Protein AF-A0A2D6Q0S8-F1 (afdb_monomer_lite)

Sequence (192 aa):
MSTGPTRCMLDDGGADSMKGMSLPLIDQNARQFEEAVTRAYFYAHRLIGFSARGELAIDGLSAEDFVHTAVCKWFVGERKGMEMVATLISTIRSDIYHARQRQRFAHLDDAEAVVAVFARDPDHDLQNEDVRKQILELVQDDPEAASVVRCWMSGTFKAREVADELGLPVGEVYAIYRRLRRRARRALEAGS

Structure (mmCIF, N/CA/C/O backbone):
data_AF-A0A2D6Q0S8-F1
#
_entry.id   AF-A0A2D6Q0S8-F1
#
loop_
_atom_site.group_PDB
_atom_site.id
_atom_site.type_symbol
_atom_site.label_atom_id
_atom_site.label_alt_id
_atom_site.label_comp_id
_atom_site.label_asym_id
_atom_site.label_entity_id
_atom_site.label_seq_id
_atom_site.pdbx_PDB_ins_code
_atom_site.Cartn_x
_atom_site.Cartn_y
_atom_site.Cartn_z
_atom_site.occupancy
_atom_site.B_iso_or_equiv
_atom_site.auth_seq_id
_atom_site.auth_comp_id
_atom_site.auth_asym_id
_atom_site.auth_atom_id
_atom_site.pdbx_PDB_model_num
ATOM 1 N N . MET A 1 1 ? 59.806 -47.539 -5.008 1.00 50.62 1 MET A N 1
ATOM 2 C CA . MET A 1 1 ? 58.563 -47.510 -5.808 1.00 50.62 1 MET A CA 1
ATOM 3 C C . MET A 1 1 ? 58.201 -46.049 -6.006 1.00 50.62 1 MET A C 1
ATOM 5 O O . MET A 1 1 ? 57.969 -45.364 -5.023 1.00 50.62 1 MET A O 1
ATOM 9 N N . SER A 1 2 ? 58.331 -45.558 -7.239 1.00 46.19 2 SER A N 1
ATOM 10 C CA . SER A 1 2 ? 58.225 -44.141 -7.607 1.00 46.19 2 SER A CA 1
ATOM 11 C C . SER A 1 2 ? 56.809 -43.856 -8.104 1.00 46.19 2 SER A C 1
ATOM 13 O O . SER A 1 2 ? 56.382 -44.448 -9.093 1.00 46.19 2 SER A O 1
ATOM 15 N N . THR A 1 3 ? 56.070 -42.999 -7.405 1.00 55.44 3 THR A N 1
ATOM 16 C CA . THR A 1 3 ? 54.765 -42.490 -7.841 1.00 55.44 3 THR A CA 1
ATOM 17 C C . THR A 1 3 ? 54.993 -41.215 -8.645 1.00 55.44 3 THR A C 1
ATOM 19 O O . THR A 1 3 ? 55.343 -40.178 -8.084 1.00 55.44 3 THR A O 1
ATOM 22 N N . GLY A 1 4 ? 54.858 -41.316 -9.969 1.00 53.50 4 GLY A N 1
ATOM 23 C CA . GLY A 1 4 ? 54.945 -40.177 -10.884 1.00 53.50 4 GLY A CA 1
ATOM 24 C C . GLY A 1 4 ? 53.761 -39.207 -10.736 1.00 53.50 4 GLY A C 1
ATOM 25 O O . GLY A 1 4 ? 52.723 -39.586 -10.192 1.00 53.50 4 GLY A O 1
ATOM 26 N N . PRO A 1 5 ? 53.899 -37.956 -11.206 1.00 56.66 5 PRO A N 1
ATOM 27 C CA . PRO A 1 5 ? 52.885 -36.930 -11.011 1.00 56.66 5 PRO A CA 1
ATOM 28 C C . PRO A 1 5 ? 51.708 -37.096 -11.981 1.00 56.66 5 PRO A C 1
ATOM 30 O O . PRO A 1 5 ? 51.877 -37.191 -13.198 1.00 56.66 5 PRO A O 1
ATOM 33 N N . THR A 1 6 ? 50.502 -37.080 -11.416 1.00 59.50 6 THR A N 1
ATOM 34 C CA . THR A 1 6 ? 49.220 -37.028 -12.122 1.00 59.50 6 THR A CA 1
ATOM 35 C C . THR A 1 6 ? 49.088 -35.689 -12.843 1.00 59.50 6 THR A C 1
ATOM 37 O O . THR A 1 6 ? 49.002 -34.631 -12.223 1.00 59.50 6 THR A O 1
ATOM 40 N N . ARG A 1 7 ? 49.099 -35.730 -14.175 1.00 51.38 7 ARG A N 1
ATOM 41 C CA . ARG A 1 7 ? 48.902 -34.572 -15.048 1.00 51.38 7 ARG A CA 1
ATOM 42 C C . ARG A 1 7 ? 47.400 -34.274 -15.118 1.00 51.38 7 ARG A C 1
ATOM 44 O O . ARG A 1 7 ? 46.665 -35.036 -15.737 1.00 51.38 7 ARG A O 1
ATOM 51 N N . CYS A 1 8 ? 46.944 -33.199 -14.475 1.00 48.88 8 CYS A N 1
ATOM 52 C CA . CYS A 1 8 ? 45.600 -32.661 -14.699 1.00 48.88 8 CYS A CA 1
ATOM 53 C C . CYS A 1 8 ? 45.500 -32.171 -16.148 1.00 48.88 8 CYS A C 1
ATOM 55 O O . CYS A 1 8 ? 46.168 -31.206 -16.521 1.00 48.88 8 CYS A O 1
ATOM 57 N N . MET A 1 9 ? 44.690 -32.849 -16.961 1.00 54.41 9 MET A N 1
ATOM 58 C CA . MET A 1 9 ? 44.173 -32.283 -18.202 1.00 54.41 9 MET A CA 1
ATOM 59 C C . MET A 1 9 ? 43.045 -31.322 -17.830 1.00 54.41 9 MET A C 1
ATOM 61 O O . MET A 1 9 ? 42.031 -31.744 -17.279 1.00 54.41 9 MET A O 1
ATOM 65 N N . LEU A 1 10 ? 43.253 -30.031 -18.073 1.00 54.59 10 LEU A N 1
ATOM 66 C CA . LEU A 1 10 ? 42.163 -29.070 -18.163 1.00 54.59 10 LEU A CA 1
ATOM 67 C C . LEU A 1 10 ? 41.618 -29.181 -19.589 1.00 54.59 10 LEU A C 1
ATOM 69 O O . LEU A 1 10 ? 42.345 -28.923 -20.546 1.00 54.59 10 LEU A O 1
ATOM 73 N N . ASP A 1 11 ? 40.373 -29.631 -19.713 1.00 52.16 11 ASP A N 1
ATOM 74 C CA . ASP A 1 11 ? 39.617 -29.559 -20.959 1.00 52.16 11 ASP A CA 1
ATOM 75 C C . ASP A 1 11 ? 39.322 -28.082 -21.265 1.00 52.16 11 ASP A C 1
ATOM 77 O O . ASP A 1 11 ? 38.437 -27.471 -20.666 1.00 52.16 11 ASP A O 1
ATOM 81 N N . ASP A 1 12 ? 40.044 -27.512 -22.232 1.00 53.28 12 ASP A N 1
ATOM 82 C CA . ASP A 1 12 ? 39.770 -26.206 -22.854 1.00 53.28 12 ASP A CA 1
ATOM 83 C C . ASP A 1 12 ? 38.548 -26.279 -23.800 1.00 53.28 12 ASP A C 1
ATOM 85 O O . ASP A 1 12 ? 38.573 -25.836 -24.950 1.00 53.28 12 ASP A O 1
ATOM 89 N N . GLY A 1 13 ? 37.453 -26.882 -23.337 1.00 54.19 13 GLY A N 1
ATOM 90 C CA . GLY A 1 13 ? 36.258 -27.154 -24.132 1.00 54.19 13 GLY A CA 1
ATOM 91 C C . GLY A 1 13 ? 35.030 -26.432 -23.594 1.00 54.19 13 GLY A C 1
ATOM 92 O O . GLY A 1 13 ? 34.177 -27.062 -22.978 1.00 54.19 13 GLY A O 1
ATOM 93 N N . GLY A 1 14 ? 34.900 -25.120 -23.823 1.00 49.47 14 GLY A N 1
ATOM 94 C CA . GLY A 1 14 ? 33.665 -24.435 -23.415 1.00 49.47 14 GLY A CA 1
ATOM 95 C C . GLY A 1 14 ? 33.482 -22.951 -23.723 1.00 49.47 14 GLY A C 1
ATOM 96 O O . GLY A 1 14 ? 32.489 -22.388 -23.277 1.00 49.47 14 GLY A O 1
ATOM 97 N N . ALA A 1 15 ? 34.372 -22.292 -24.470 1.00 48.12 15 ALA A N 1
ATOM 98 C CA . ALA A 1 15 ? 34.237 -20.855 -24.755 1.00 48.12 15 ALA A CA 1
ATOM 99 C C . ALA A 1 15 ? 33.487 -20.522 -26.066 1.00 48.12 15 ALA A C 1
ATOM 101 O O . ALA A 1 15 ? 33.398 -19.351 -26.429 1.00 48.12 15 ALA A O 1
ATOM 102 N N . ASP A 1 16 ? 32.940 -21.517 -26.779 1.00 50.47 16 ASP A N 1
ATOM 103 C CA . ASP A 1 16 ? 32.364 -21.314 -28.123 1.00 50.47 16 ASP A CA 1
ATOM 104 C C . ASP A 1 16 ? 30.838 -21.521 -28.227 1.00 50.47 16 ASP A C 1
ATOM 106 O O . ASP A 1 16 ? 30.275 -21.361 -29.307 1.00 50.47 16 ASP A O 1
ATOM 110 N N . SER A 1 17 ? 30.119 -21.797 -27.127 1.00 51.25 17 SER A N 1
ATOM 111 C CA . SER A 1 17 ? 28.657 -22.020 -27.195 1.00 51.25 17 SER A CA 1
ATOM 112 C C . SER A 1 17 ? 27.784 -20.760 -27.059 1.00 51.25 17 SER A C 1
ATOM 114 O O . SER A 1 17 ? 26.565 -20.851 -27.189 1.00 51.25 17 SER A O 1
ATOM 116 N N . MET A 1 18 ? 28.370 -19.568 -26.877 1.00 50.66 18 MET A N 1
ATOM 117 C CA . MET A 1 18 ? 27.613 -18.302 -26.787 1.00 50.66 18 MET A CA 1
ATOM 118 C C . MET A 1 18 ? 27.774 -17.361 -27.994 1.00 50.66 18 MET A C 1
ATOM 120 O O . MET A 1 18 ? 27.342 -16.214 -27.938 1.00 50.66 18 MET A O 1
ATOM 124 N N . LYS A 1 19 ? 28.329 -17.824 -29.123 1.00 49.19 19 LYS A N 1
ATOM 125 C CA . LYS A 1 19 ? 28.437 -17.017 -30.362 1.00 49.19 19 LYS A CA 1
ATOM 126 C C . LYS A 1 19 ? 27.212 -17.083 -31.288 1.00 49.19 19 LYS A C 1
ATOM 128 O O . LYS A 1 19 ? 27.247 -16.535 -32.385 1.00 49.19 19 LYS A O 1
ATOM 133 N N . GLY A 1 20 ? 26.133 -17.747 -30.868 1.00 51.28 20 GLY A N 1
ATOM 134 C CA . GLY A 1 20 ? 24.981 -18.047 -31.728 1.00 51.28 20 GLY A CA 1
ATOM 135 C C . GLY A 1 20 ? 23.669 -17.330 -31.401 1.00 51.28 20 GLY A C 1
ATOM 136 O O . GLY A 1 20 ? 22.714 -17.487 -32.157 1.00 51.28 20 GLY A O 1
ATOM 137 N N . MET A 1 21 ? 23.571 -16.556 -30.313 1.00 50.84 21 MET A N 1
ATOM 138 C CA . MET A 1 21 ? 22.379 -15.725 -30.103 1.00 50.84 21 MET A CA 1
ATOM 139 C C . MET A 1 21 ? 22.499 -14.491 -30.988 1.00 50.84 21 MET A C 1
ATOM 141 O O . MET A 1 21 ? 23.301 -13.597 -30.732 1.00 50.84 21 MET A O 1
ATOM 145 N N . SER A 1 22 ? 21.734 -14.481 -32.076 1.00 51.47 22 SER A N 1
ATOM 146 C CA . SER A 1 22 ? 21.740 -13.411 -33.061 1.00 51.47 22 SER A CA 1
ATOM 147 C C . SER A 1 22 ? 21.537 -12.052 -32.377 1.00 51.47 22 SER A C 1
ATOM 149 O O . SER A 1 22 ? 20.471 -11.797 -31.816 1.00 51.47 22 SER A O 1
ATOM 151 N N . LEU A 1 23 ? 22.537 -11.173 -32.491 1.00 53.72 23 LEU A N 1
ATOM 152 C CA . LEU A 1 23 ? 22.497 -9.739 -32.166 1.00 53.72 23 LEU A CA 1
ATOM 153 C C . LEU A 1 23 ? 21.126 -9.039 -32.380 1.00 53.72 23 LEU A C 1
ATOM 155 O O . LEU A 1 23 ? 20.755 -8.245 -31.517 1.00 53.72 23 LEU A O 1
ATOM 159 N N . PRO A 1 24 ? 20.321 -9.336 -33.427 1.00 60.91 24 PRO A N 1
ATOM 160 C CA . PRO A 1 24 ? 18.977 -8.757 -33.586 1.00 60.91 24 PRO A CA 1
ATOM 161 C C . PRO A 1 24 ? 17.963 -9.051 -32.463 1.00 60.91 24 PRO A C 1
ATOM 163 O O . PRO A 1 24 ? 17.085 -8.226 -32.228 1.00 60.91 24 PRO A O 1
ATOM 166 N N . LEU A 1 25 ? 18.062 -10.177 -31.746 1.00 59.53 25 LEU A N 1
ATOM 167 C CA . LEU A 1 25 ? 17.129 -10.514 -30.652 1.00 59.53 25 LEU A CA 1
ATOM 168 C C . LEU A 1 25 ? 17.384 -9.680 -29.388 1.00 59.53 25 LEU A C 1
ATOM 170 O O . LEU A 1 25 ? 16.447 -9.332 -28.673 1.00 59.53 25 LEU A O 1
ATOM 174 N N . ILE A 1 26 ? 18.649 -9.343 -29.122 1.00 65.75 26 ILE A N 1
ATOM 175 C CA . ILE A 1 26 ? 19.033 -8.488 -27.991 1.00 65.75 26 ILE A CA 1
ATOM 176 C C . ILE A 1 26 ? 18.523 -7.061 -28.229 1.00 65.75 26 ILE A C 1
ATOM 178 O O . ILE A 1 26 ? 17.929 -6.466 -27.333 1.00 65.75 26 ILE A O 1
ATOM 182 N N . ASP A 1 27 ? 18.677 -6.556 -29.455 1.00 74.81 27 ASP A N 1
ATOM 183 C CA . ASP A 1 27 ? 18.192 -5.232 -29.861 1.00 74.81 27 ASP A CA 1
ATOM 184 C C . ASP A 1 27 ? 16.651 -5.155 -29.827 1.00 74.81 27 ASP A C 1
ATOM 186 O O . ASP A 1 27 ? 16.077 -4.200 -29.308 1.00 74.81 27 ASP A O 1
ATOM 190 N N . GLN A 1 28 ? 15.948 -6.204 -30.269 1.00 78.25 28 GLN A N 1
ATOM 191 C CA . GLN A 1 28 ? 14.483 -6.245 -30.206 1.00 78.25 28 GLN A CA 1
ATOM 192 C C . GLN A 1 28 ? 13.946 -6.192 -28.766 1.00 78.25 28 GLN A C 1
ATOM 194 O O . GLN A 1 28 ? 13.006 -5.445 -28.490 1.00 78.25 28 GLN A O 1
ATOM 199 N N . ASN A 1 29 ? 14.540 -6.955 -27.846 1.00 82.12 29 ASN A N 1
ATOM 200 C CA . ASN A 1 29 ? 14.126 -6.955 -26.442 1.00 82.12 29 ASN A CA 1
ATOM 201 C C . ASN A 1 29 ? 14.449 -5.622 -25.752 1.00 82.12 29 ASN A C 1
ATOM 203 O O . ASN A 1 29 ? 13.642 -5.138 -24.959 1.00 82.12 29 ASN A O 1
ATOM 207 N N . ALA A 1 30 ? 15.596 -5.016 -26.076 1.00 84.69 30 ALA A N 1
ATOM 208 C CA . ALA A 1 30 ? 15.968 -3.696 -25.576 1.00 84.69 30 ALA A CA 1
ATOM 209 C C . ALA A 1 30 ? 14.960 -2.626 -26.023 1.00 84.69 30 ALA A C 1
ATOM 211 O O . ALA A 1 30 ? 14.444 -1.891 -25.184 1.00 84.69 30 ALA A O 1
ATOM 212 N N . ARG A 1 31 ? 14.578 -2.609 -27.307 1.00 88.31 31 ARG A N 1
ATOM 213 C CA . ARG A 1 31 ? 13.568 -1.671 -27.826 1.00 88.31 31 ARG A CA 1
ATOM 214 C C . ARG A 1 31 ? 12.201 -1.858 -27.180 1.00 88.31 31 ARG A C 1
ATOM 216 O O . ARG A 1 31 ? 11.577 -0.883 -26.780 1.00 88.31 31 ARG A O 1
ATOM 223 N N . GLN A 1 32 ? 11.739 -3.101 -27.029 1.00 88.38 32 GLN A N 1
ATOM 224 C CA . GLN A 1 32 ? 10.465 -3.380 -26.353 1.00 88.38 32 GLN A CA 1
ATOM 225 C C . GLN A 1 32 ? 10.474 -2.901 -24.898 1.00 88.38 32 GLN A C 1
ATOM 227 O O . GLN A 1 32 ? 9.480 -2.355 -24.416 1.00 88.38 32 GLN A O 1
ATOM 232 N N . PHE A 1 33 ? 11.598 -3.082 -24.203 1.00 91.38 33 PHE A N 1
ATOM 233 C CA . PHE A 1 33 ? 11.778 -2.577 -22.850 1.00 91.38 33 PHE A CA 1
ATOM 234 C C . PHE A 1 33 ? 11.758 -1.040 -22.810 1.00 91.38 33 PHE A C 1
ATOM 236 O O . PHE A 1 33 ? 11.007 -0.462 -22.027 1.00 91.38 33 PHE A O 1
ATOM 243 N N . GLU A 1 34 ? 12.514 -0.368 -23.680 1.00 93.12 34 GLU A N 1
ATOM 244 C CA . GLU A 1 34 ? 12.551 1.100 -23.772 1.00 93.12 34 GLU A CA 1
ATOM 245 C C . GLU A 1 34 ? 11.176 1.705 -24.092 1.00 93.12 34 GLU A C 1
ATOM 247 O O . GLU A 1 34 ? 10.757 2.687 -23.470 1.00 93.12 34 GLU A O 1
ATOM 252 N N . GLU A 1 35 ? 10.432 1.095 -25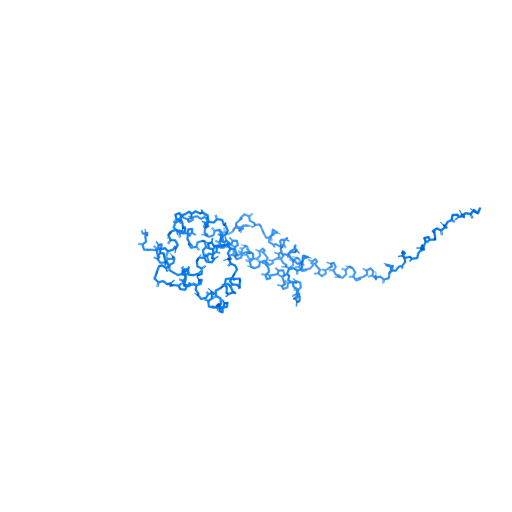.017 1.00 93.25 35 GLU A N 1
ATOM 253 C CA . GLU A 1 35 ? 9.058 1.481 -25.346 1.00 93.25 35 GLU A CA 1
ATOM 254 C C . GLU A 1 35 ? 8.121 1.310 -24.145 1.00 93.25 35 GLU A C 1
ATOM 256 O O . GLU A 1 35 ? 7.297 2.189 -23.859 1.00 93.25 35 GLU A O 1
ATOM 261 N N . ALA A 1 36 ? 8.250 0.199 -23.415 1.00 93.00 36 ALA A N 1
ATOM 262 C CA . ALA A 1 36 ? 7.443 -0.066 -22.233 1.00 93.00 36 ALA A CA 1
ATOM 263 C C . ALA A 1 36 ? 7.713 0.946 -21.116 1.00 93.00 36 ALA A C 1
ATOM 265 O O . ALA A 1 36 ? 6.771 1.486 -20.527 1.00 93.00 36 ALA A O 1
ATOM 266 N N . VAL A 1 37 ? 8.987 1.251 -20.868 1.00 93.62 37 VAL A N 1
ATOM 267 C CA . VAL A 1 37 ? 9.418 2.246 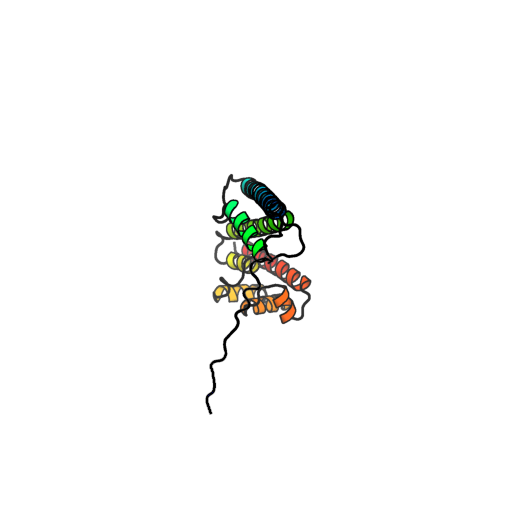-19.882 1.00 93.62 37 VAL A CA 1
ATOM 268 C C . VAL A 1 37 ? 8.936 3.640 -20.2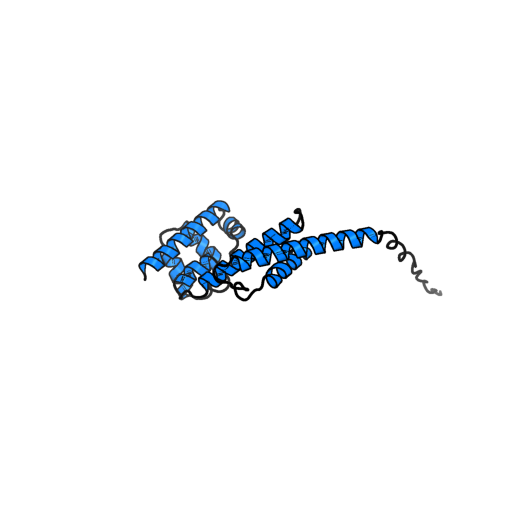80 1.00 93.62 37 VAL A C 1
ATOM 270 O O . VAL A 1 37 ? 8.350 4.344 -19.462 1.00 93.62 37 VAL A O 1
ATOM 273 N N . THR A 1 38 ? 9.069 4.019 -21.551 1.00 93.94 38 THR A N 1
ATOM 274 C CA . THR A 1 38 ? 8.595 5.315 -22.058 1.00 93.94 38 THR A CA 1
ATOM 275 C C . THR A 1 38 ? 7.080 5.470 -21.887 1.00 93.94 38 THR A C 1
ATOM 277 O O . THR A 1 38 ? 6.595 6.501 -21.417 1.00 93.94 38 THR A O 1
ATOM 280 N N . ARG A 1 39 ? 6.297 4.428 -22.194 1.00 93.94 39 ARG A N 1
ATOM 281 C CA . ARG A 1 39 ? 4.846 4.409 -21.935 1.00 93.94 39 ARG A CA 1
ATOM 282 C C . ARG A 1 39 ? 4.522 4.534 -20.448 1.00 93.94 39 ARG A C 1
ATOM 284 O O . ARG A 1 39 ? 3.581 5.244 -20.088 1.00 93.94 39 ARG A O 1
ATOM 291 N N . ALA A 1 40 ? 5.295 3.865 -19.596 1.00 93.62 40 ALA A N 1
ATOM 292 C CA . ALA A 1 40 ? 5.154 3.942 -18.149 1.00 93.62 40 ALA A CA 1
ATOM 293 C C . ALA A 1 40 ? 5.423 5.366 -17.625 1.00 93.62 40 ALA A C 1
ATOM 295 O O . ALA A 1 40 ? 4.628 5.863 -16.827 1.00 93.62 40 ALA A O 1
ATOM 296 N N . TYR A 1 41 ? 6.446 6.056 -18.144 1.00 92.94 41 TYR A N 1
ATOM 297 C CA . TYR A 1 41 ? 6.715 7.473 -17.868 1.00 92.94 41 TYR A CA 1
ATOM 298 C C . TYR A 1 41 ? 5.538 8.370 -18.236 1.00 92.94 41 TYR A C 1
ATOM 300 O O . TYR A 1 41 ? 5.019 9.085 -17.376 1.00 92.94 41 TYR A O 1
ATOM 308 N N . PHE A 1 42 ? 5.049 8.299 -19.479 1.00 91.00 42 PHE A N 1
ATOM 309 C CA . PHE A 1 42 ? 3.892 9.096 -19.901 1.00 91.00 42 PHE A CA 1
ATOM 310 C C . PHE A 1 42 ? 2.666 8.849 -19.018 1.00 91.00 42 PHE A C 1
ATOM 312 O O . PHE A 1 42 ? 1.944 9.783 -18.662 1.00 91.00 42 PHE A O 1
ATOM 319 N N . TYR A 1 43 ? 2.433 7.593 -18.640 1.00 92.19 43 TYR A N 1
ATOM 320 C CA . TYR A 1 43 ? 1.337 7.233 -17.754 1.00 92.19 43 TYR A CA 1
ATOM 321 C C . TYR A 1 43 ? 1.515 7.800 -16.336 1.00 92.19 43 TYR A C 1
ATOM 323 O O . TYR A 1 43 ? 0.568 8.372 -15.790 1.00 92.19 43 TYR A O 1
ATOM 331 N N . ALA A 1 44 ? 2.713 7.696 -15.753 1.00 90.94 44 ALA A N 1
ATOM 332 C CA . ALA A 1 44 ? 3.029 8.240 -14.434 1.00 90.94 44 ALA A CA 1
ATOM 333 C C . ALA A 1 44 ? 2.878 9.769 -14.404 1.00 90.94 44 ALA A C 1
ATOM 335 O O . ALA A 1 44 ? 2.142 10.288 -13.563 1.00 90.94 44 ALA A O 1
ATOM 336 N N . HIS A 1 45 ? 3.461 10.483 -15.375 1.00 89.12 45 HIS A N 1
ATOM 337 C CA . HIS A 1 45 ? 3.292 11.935 -15.503 1.00 89.12 45 HIS A CA 1
ATOM 338 C C . HIS A 1 45 ? 1.829 12.327 -15.670 1.00 89.12 45 HIS A C 1
ATOM 340 O O . HIS A 1 45 ? 1.382 13.285 -15.046 1.00 89.12 45 HIS A O 1
ATOM 346 N N . ARG A 1 46 ? 1.051 11.576 -16.458 1.00 88.81 46 ARG A N 1
ATOM 347 C CA . ARG A 1 46 ? -0.389 11.819 -16.573 1.00 88.81 46 ARG A CA 1
ATOM 348 C C . ARG A 1 46 ? -1.080 11.664 -15.220 1.00 88.81 46 ARG A C 1
ATOM 350 O O . ARG A 1 46 ? -1.883 12.515 -14.862 1.00 88.81 46 ARG A O 1
ATOM 357 N N . LEU A 1 47 ? -0.795 10.609 -14.460 1.00 86.06 47 LEU A N 1
ATOM 358 C CA . LEU A 1 47 ? -1.433 10.392 -13.160 1.00 86.06 47 LEU A CA 1
ATOM 359 C C . LEU A 1 47 ? -1.069 11.463 -12.128 1.00 86.06 47 LEU A C 1
ATOM 361 O O . LEU A 1 47 ? -1.955 11.885 -11.381 1.00 86.06 47 LEU A O 1
ATOM 365 N N . ILE A 1 48 ? 0.192 11.895 -12.086 1.00 84.38 48 ILE A N 1
ATOM 366 C CA . ILE A 1 48 ? 0.677 12.930 -11.161 1.00 84.38 48 ILE A CA 1
ATOM 367 C C . ILE A 1 48 ? 0.185 14.315 -11.590 1.00 84.38 48 ILE A C 1
ATOM 369 O O . ILE A 1 48 ? -0.415 15.020 -10.781 1.00 84.38 48 ILE A O 1
ATOM 373 N N . GLY A 1 49 ? 0.332 14.657 -12.872 1.00 71.12 49 GLY A N 1
ATOM 374 C CA . GLY A 1 49 ? -0.074 15.938 -13.457 1.00 71.12 49 GLY A CA 1
ATOM 375 C C . GLY A 1 49 ? -1.588 16.166 -13.506 1.00 71.12 49 GLY A C 1
ATOM 376 O O . GLY A 1 49 ? -2.027 17.309 -13.507 1.00 71.12 49 GLY A O 1
ATOM 377 N N . PHE A 1 50 ? -2.410 15.109 -13.459 1.00 60.38 50 PHE A N 1
ATOM 378 C CA . PHE A 1 50 ? -3.854 15.235 -13.200 1.00 60.38 50 PHE A CA 1
ATOM 379 C C . PHE A 1 50 ? -4.188 15.575 -11.735 1.00 60.38 50 PHE A C 1
ATOM 381 O O . PHE A 1 50 ? -5.369 15.648 -11.384 1.00 60.38 50 PHE A O 1
ATOM 388 N N . SER A 1 51 ? -3.203 15.774 -10.852 1.00 54.88 51 SER A N 1
ATOM 389 C CA . SER A 1 51 ? -3.487 16.379 -9.553 1.00 54.88 51 SER A CA 1
ATOM 390 C C . SER A 1 51 ? -3.987 17.809 -9.788 1.00 54.88 51 SER A C 1
ATOM 392 O O . SER A 1 51 ? -3.326 18.629 -10.420 1.00 54.88 51 SER A O 1
ATOM 394 N N . ALA A 1 52 ? -5.183 18.127 -9.288 1.00 47.31 52 ALA A N 1
ATOM 395 C CA . ALA A 1 52 ? -5.852 19.420 -9.479 1.00 47.31 52 ALA A CA 1
ATOM 396 C C . ALA A 1 52 ? -5.081 20.637 -8.907 1.00 47.31 52 ALA A C 1
ATOM 398 O O . ALA A 1 52 ? -5.605 21.747 -8.899 1.00 47.31 52 ALA A O 1
ATOM 399 N N . ARG A 1 53 ? -3.863 20.427 -8.396 1.00 54.62 53 ARG A N 1
ATOM 400 C CA . ARG A 1 53 ? -3.019 21.404 -7.703 1.00 54.62 53 ARG A CA 1
ATOM 401 C C . ARG A 1 53 ? -1.719 21.732 -8.445 1.00 54.62 53 ARG A C 1
ATOM 403 O O . ARG A 1 53 ? -0.963 22.562 -7.960 1.00 54.62 53 ARG A O 1
ATOM 410 N N . GLY A 1 54 ? -1.452 21.105 -9.597 1.00 56.06 54 GLY A N 1
ATOM 411 C CA . GLY A 1 54 ? -0.198 21.317 -10.333 1.00 56.06 54 GLY A CA 1
ATOM 412 C C . GLY A 1 54 ? 1.036 20.758 -9.613 1.00 56.06 54 GLY A C 1
ATOM 413 O O . GLY A 1 54 ? 2.152 21.195 -9.877 1.00 56.06 54 GLY A O 1
ATOM 414 N N . GLU A 1 55 ? 0.843 19.809 -8.692 1.00 59.59 55 GLU A N 1
ATOM 415 C CA . GLU A 1 55 ? 1.936 19.169 -7.962 1.00 59.59 55 GLU A CA 1
ATOM 416 C C . GLU A 1 55 ? 2.702 18.227 -8.907 1.00 59.59 55 GLU A C 1
ATOM 418 O O . GLU A 1 55 ? 2.116 17.327 -9.513 1.00 59.59 55 GLU A O 1
ATOM 423 N N . LEU A 1 56 ? 4.019 18.441 -9.029 1.00 71.62 56 LEU A N 1
ATOM 424 C CA . LEU A 1 56 ? 4.942 17.595 -9.805 1.00 71.62 56 LEU A CA 1
ATOM 425 C C . LEU A 1 56 ? 5.438 16.369 -9.017 1.00 71.62 56 LEU A C 1
ATOM 427 O O . LEU A 1 56 ? 6.171 15.547 -9.561 1.00 71.62 56 LEU A O 1
ATOM 431 N N . ALA A 1 57 ? 5.036 16.242 -7.751 1.00 77.75 57 ALA A N 1
ATOM 432 C CA . ALA A 1 57 ? 5.428 15.158 -6.863 1.00 77.75 57 ALA A CA 1
ATOM 433 C C . ALA A 1 57 ? 4.277 14.764 -5.928 1.00 77.75 57 ALA A C 1
ATOM 435 O O . ALA A 1 57 ? 3.444 15.595 -5.572 1.00 77.75 57 ALA A O 1
ATOM 436 N N . ILE A 1 58 ? 4.246 13.498 -5.516 1.00 81.06 58 ILE A N 1
ATOM 437 C CA . ILE A 1 58 ? 3.312 12.957 -4.522 1.00 81.06 58 ILE A CA 1
ATOM 438 C C . ILE A 1 58 ? 4.156 12.374 -3.403 1.00 81.06 58 ILE A C 1
ATOM 440 O O . ILE A 1 58 ? 4.968 11.491 -3.664 1.00 81.06 58 ILE A O 1
ATOM 444 N N . ASP A 1 59 ? 3.957 12.840 -2.168 1.00 80.25 59 ASP A N 1
ATOM 445 C CA . ASP A 1 59 ? 4.742 12.368 -1.014 1.00 80.25 59 ASP A CA 1
ATOM 446 C C . ASP A 1 59 ? 6.264 12.547 -1.226 1.00 80.25 59 ASP A C 1
ATOM 448 O O . ASP A 1 59 ? 7.068 11.687 -0.882 1.00 80.25 59 ASP A O 1
ATOM 452 N N . GLY A 1 60 ? 6.653 13.642 -1.892 1.00 83.56 60 GLY A N 1
ATOM 453 C CA . GLY A 1 60 ? 8.044 13.933 -2.262 1.00 83.56 60 GLY A CA 1
ATOM 454 C C . GLY A 1 60 ? 8.594 13.130 -3.448 1.00 83.56 60 GLY A C 1
ATOM 455 O O . GLY A 1 60 ? 9.721 13.388 -3.857 1.00 83.56 60 GLY A O 1
ATOM 456 N N . LEU A 1 61 ? 7.816 12.205 -4.023 1.00 88.50 61 LEU A N 1
ATOM 457 C CA . LEU A 1 61 ? 8.233 11.345 -5.134 1.00 88.50 61 LEU A CA 1
ATOM 458 C C . LEU A 1 61 ? 7.742 11.874 -6.486 1.00 88.50 61 LEU A C 1
ATOM 460 O O . LEU A 1 61 ? 6.562 12.201 -6.653 1.00 88.50 61 LEU A O 1
ATOM 464 N N . SER A 1 62 ? 8.649 11.913 -7.455 1.00 90.62 62 SER A N 1
ATOM 465 C CA . SER A 1 62 ? 8.408 12.283 -8.852 1.00 90.62 62 SER A CA 1
ATOM 466 C C . SER A 1 62 ? 7.830 11.119 -9.671 1.00 90.62 62 SER A C 1
ATOM 468 O O . SER A 1 62 ? 7.771 9.977 -9.209 1.00 90.62 62 SER A O 1
ATOM 470 N N . ALA A 1 63 ? 7.401 11.382 -10.911 1.00 90.69 63 ALA A N 1
ATOM 471 C CA . ALA A 1 63 ? 6.942 10.327 -11.823 1.00 90.69 63 ALA A CA 1
ATOM 472 C C . ALA A 1 63 ? 8.056 9.309 -12.098 1.00 90.69 63 ALA A C 1
ATOM 474 O O . ALA A 1 63 ? 7.808 8.103 -12.162 1.00 90.69 63 ALA A O 1
ATOM 475 N N . GLU A 1 64 ? 9.277 9.818 -12.216 1.00 92.56 64 GLU A N 1
ATOM 476 C CA . GLU A 1 64 ? 10.509 9.092 -12.438 1.00 92.56 64 GLU A CA 1
ATOM 477 C C . GLU A 1 64 ? 10.761 8.078 -11.324 1.00 92.56 64 GLU A C 1
ATOM 479 O O . GLU A 1 64 ? 11.059 6.919 -11.617 1.00 92.56 64 GLU A O 1
ATOM 484 N N . ASP A 1 65 ? 10.545 8.467 -10.068 1.00 93.44 65 ASP A N 1
ATOM 485 C CA . ASP A 1 65 ? 10.743 7.588 -8.912 1.00 93.44 65 ASP A CA 1
ATOM 486 C C . ASP A 1 65 ? 9.777 6.393 -8.930 1.00 93.44 65 ASP A C 1
ATOM 488 O O . ASP A 1 65 ? 10.172 5.247 -8.678 1.00 93.44 65 ASP A O 1
ATOM 492 N N . PHE A 1 66 ? 8.507 6.630 -9.281 1.00 94.19 66 PHE A N 1
ATOM 493 C CA . PHE A 1 66 ? 7.511 5.559 -9.393 1.00 94.19 66 PHE A CA 1
ATOM 494 C C . PHE A 1 66 ? 7.821 4.602 -10.547 1.00 94.19 66 PHE A C 1
ATOM 496 O O . PHE A 1 66 ? 7.669 3.386 -10.398 1.00 94.19 66 PHE A O 1
ATOM 503 N N . VAL A 1 67 ? 8.263 5.127 -11.693 1.00 95.06 67 VAL A N 1
ATOM 504 C CA . VAL A 1 67 ? 8.642 4.301 -12.849 1.00 95.06 67 VAL A CA 1
ATOM 505 C C . VAL A 1 67 ? 9.881 3.475 -12.530 1.00 95.06 67 VAL A C 1
ATOM 507 O O . VAL A 1 67 ? 9.866 2.264 -12.749 1.00 95.06 67 VAL A O 1
ATOM 510 N N . HIS A 1 68 ? 10.915 4.092 -11.954 1.00 94.88 68 HIS A N 1
ATOM 511 C CA . HIS A 1 68 ? 12.134 3.405 -11.538 1.00 94.88 68 HIS A CA 1
ATOM 512 C C . HIS A 1 68 ? 11.815 2.259 -10.568 1.00 94.88 68 HIS A C 1
ATOM 514 O O . HIS A 1 68 ? 12.227 1.120 -10.785 1.00 94.88 68 HIS A O 1
ATOM 520 N N . THR A 1 69 ? 10.981 2.523 -9.559 1.00 94.50 69 THR A N 1
ATOM 521 C CA . THR A 1 69 ? 10.527 1.502 -8.604 1.00 94.50 69 THR A CA 1
ATOM 522 C C . THR A 1 69 ? 9.807 0.344 -9.298 1.00 94.50 69 THR A C 1
ATOM 524 O O . THR A 1 69 ? 10.083 -0.823 -9.011 1.00 94.50 69 THR A O 1
ATOM 527 N N . ALA A 1 70 ? 8.902 0.634 -10.237 1.00 94.50 70 ALA A N 1
ATOM 528 C CA . ALA A 1 70 ? 8.179 -0.398 -10.975 1.00 94.50 70 ALA A CA 1
ATOM 529 C C . ALA A 1 70 ? 9.105 -1.254 -11.854 1.00 94.50 70 ALA A C 1
ATOM 531 O O . ALA A 1 70 ? 8.934 -2.473 -11.917 1.00 94.50 70 ALA A O 1
ATOM 532 N N . VAL A 1 71 ? 10.103 -0.635 -12.489 1.00 94.62 71 VAL A N 1
ATOM 533 C CA . VAL A 1 71 ? 11.129 -1.327 -13.278 1.00 94.62 71 VAL A CA 1
ATOM 534 C C . VAL A 1 71 ? 11.972 -2.243 -12.390 1.00 94.62 71 VAL A C 1
ATOM 536 O O . VAL A 1 71 ? 12.156 -3.412 -12.731 1.00 94.62 71 VAL A O 1
ATOM 539 N N . CYS A 1 72 ? 12.418 -1.774 -11.221 1.00 93.25 72 CYS A N 1
ATOM 540 C CA . CYS A 1 72 ? 13.141 -2.613 -10.263 1.00 93.25 72 CYS A CA 1
ATOM 541 C C . CYS A 1 72 ? 12.307 -3.830 -9.828 1.00 93.25 72 CYS A C 1
ATOM 543 O O . CYS A 1 72 ? 12.790 -4.959 -9.906 1.00 93.25 72 CYS A O 1
ATOM 545 N N . LYS A 1 73 ? 11.035 -3.628 -9.450 1.00 89.56 73 LYS A N 1
ATOM 546 C CA . LYS A 1 73 ? 10.116 -4.716 -9.055 1.00 89.56 73 LYS A CA 1
ATOM 547 C C . LYS A 1 73 ? 9.894 -5.735 -10.179 1.00 89.56 73 LYS A C 1
ATOM 549 O O . LYS A 1 73 ? 9.771 -6.935 -9.921 1.00 89.56 73 LYS A O 1
ATOM 554 N N . TRP A 1 74 ? 9.864 -5.273 -11.431 1.00 89.88 74 TRP A N 1
ATOM 555 C CA . TRP A 1 74 ? 9.792 -6.146 -12.601 1.00 89.88 74 TRP A CA 1
ATOM 556 C C . TRP A 1 74 ? 11.047 -7.014 -12.745 1.00 89.88 74 TRP A C 1
ATOM 558 O O . TRP A 1 74 ? 10.924 -8.232 -12.870 1.00 89.88 74 TRP A O 1
ATOM 568 N N . PHE A 1 75 ? 12.245 -6.425 -12.661 1.00 89.00 75 PHE A N 1
ATOM 569 C CA . PHE A 1 75 ? 13.507 -7.169 -12.772 1.00 89.00 75 PHE A CA 1
ATOM 570 C C . PHE A 1 75 ? 13.716 -8.192 -11.651 1.00 89.00 75 PHE A C 1
ATOM 572 O O . PHE A 1 75 ? 14.251 -9.269 -11.904 1.00 89.00 75 PHE A O 1
ATOM 579 N N . VAL A 1 76 ? 13.254 -7.898 -10.433 1.00 88.81 76 VAL A N 1
ATOM 580 C CA . VAL A 1 76 ? 13.297 -8.842 -9.299 1.00 88.81 76 VAL A CA 1
ATOM 581 C C . VAL A 1 76 ? 12.288 -9.991 -9.473 1.00 88.81 76 VAL A C 1
ATOM 583 O O . VAL A 1 76 ? 12.383 -11.029 -8.819 1.00 88.81 76 VAL A O 1
ATOM 586 N N . GLY A 1 77 ? 11.340 -9.861 -10.406 1.00 84.38 77 GLY A N 1
ATOM 587 C CA . GLY A 1 77 ? 10.374 -10.907 -10.720 1.00 84.38 77 GLY A CA 1
ATOM 588 C C . GLY A 1 77 ? 9.259 -11.037 -9.684 1.00 84.38 77 GLY A C 1
ATOM 589 O O . GLY A 1 77 ? 8.655 -12.107 -9.579 1.00 84.38 77 GLY A O 1
ATOM 590 N N . GLU A 1 78 ? 8.957 -9.962 -8.946 1.00 75.00 78 GLU A N 1
ATOM 591 C CA . GLU A 1 78 ? 7.861 -9.917 -7.965 1.00 75.00 78 GLU A CA 1
ATOM 592 C C . GLU A 1 78 ? 6.482 -10.123 -8.615 1.00 75.00 78 GLU A C 1
ATOM 594 O O . GLU A 1 78 ? 5.512 -10.492 -7.951 1.00 75.00 78 GLU A O 1
ATOM 599 N N . ARG A 1 79 ? 6.380 -9.905 -9.932 1.00 67.75 79 ARG A N 1
ATOM 600 C CA . ARG A 1 79 ? 5.166 -10.122 -10.723 1.00 67.75 79 ARG A CA 1
ATOM 601 C C . ARG A 1 79 ? 5.503 -10.898 -11.991 1.00 67.75 79 ARG A C 1
ATOM 603 O O . ARG A 1 79 ? 6.175 -10.385 -12.877 1.00 67.75 79 ARG A O 1
ATOM 610 N N . LYS A 1 80 ? 5.029 -12.144 -12.071 1.00 74.75 80 LYS A N 1
ATOM 611 C CA . LYS A 1 80 ? 5.241 -13.052 -13.211 1.00 74.75 80 LYS A CA 1
ATOM 612 C C . LYS A 1 80 ? 3.937 -13.281 -13.976 1.00 74.75 80 LYS A C 1
ATOM 614 O O . LYS A 1 80 ? 2.858 -13.233 -13.392 1.00 74.75 80 LYS A O 1
ATOM 619 N N . GLY A 1 81 ? 4.049 -13.577 -15.272 1.00 72.62 81 GLY A N 1
ATOM 620 C CA . GLY A 1 81 ? 2.933 -14.064 -16.097 1.00 72.62 81 GLY A CA 1
ATOM 621 C C . GLY A 1 81 ? 2.036 -12.993 -16.725 1.00 72.62 81 GLY A C 1
ATOM 622 O O . GLY A 1 81 ? 1.012 -13.337 -17.306 1.00 72.62 81 GLY A O 1
ATOM 623 N N . MET A 1 82 ? 2.405 -11.715 -16.634 1.00 79.12 82 MET A N 1
ATOM 624 C CA . MET A 1 82 ? 1.715 -10.611 -17.309 1.00 79.12 82 MET A CA 1
ATOM 625 C C . MET A 1 82 ? 2.660 -9.905 -18.281 1.00 79.12 82 MET A C 1
ATOM 627 O O . MET A 1 82 ? 3.878 -9.983 -18.144 1.00 79.12 82 MET A O 1
ATOM 631 N N . GLU A 1 83 ? 2.092 -9.206 -19.260 1.00 88.81 83 GLU A N 1
ATOM 632 C CA . GLU A 1 83 ? 2.845 -8.364 -20.191 1.00 88.81 83 GLU A CA 1
ATOM 633 C C . GLU A 1 83 ? 3.555 -7.221 -19.433 1.00 88.81 83 GLU A C 1
ATOM 635 O O . GLU A 1 83 ? 3.044 -6.710 -18.427 1.00 88.81 83 GLU A O 1
ATOM 640 N N . MET A 1 84 ? 4.759 -6.846 -19.881 1.00 90.62 84 MET A N 1
ATOM 641 C CA . MET A 1 84 ? 5.631 -5.910 -19.160 1.00 90.62 84 MET A CA 1
ATOM 642 C C . MET A 1 84 ? 4.947 -4.558 -18.946 1.00 90.62 84 MET A C 1
ATOM 644 O O . MET A 1 84 ? 4.901 -4.071 -17.815 1.00 90.62 84 MET A O 1
ATOM 648 N N . VAL A 1 85 ? 4.345 -3.980 -19.994 1.00 92.50 85 VAL A N 1
ATOM 649 C CA . VAL A 1 85 ? 3.670 -2.676 -19.902 1.00 92.50 85 VAL A CA 1
ATOM 650 C C . VAL A 1 85 ? 2.532 -2.727 -18.888 1.00 92.50 85 VAL A C 1
ATOM 652 O O . VAL A 1 85 ? 2.448 -1.865 -18.011 1.00 92.50 85 VAL A O 1
ATOM 655 N N . ALA A 1 86 ? 1.684 -3.757 -18.954 1.00 89.81 86 ALA A N 1
ATOM 656 C CA . ALA A 1 86 ? 0.592 -3.948 -18.001 1.00 89.81 86 ALA A CA 1
ATOM 657 C C . ALA A 1 86 ? 1.097 -4.041 -16.550 1.00 89.81 86 ALA A C 1
ATOM 659 O O . ALA A 1 86 ? 0.503 -3.456 -15.637 1.00 89.81 86 ALA A O 1
ATOM 660 N N . THR A 1 87 ? 2.220 -4.729 -16.339 1.00 91.69 87 THR A N 1
ATOM 661 C CA . THR A 1 87 ? 2.816 -4.892 -15.010 1.00 91.69 87 THR A CA 1
ATOM 662 C C . THR A 1 87 ? 3.371 -3.583 -14.460 1.00 91.69 87 THR A C 1
ATOM 664 O O . THR A 1 87 ? 3.075 -3.230 -13.312 1.00 91.69 87 THR A O 1
ATOM 667 N N . LEU A 1 88 ? 4.111 -2.831 -15.279 1.00 94.00 88 LEU A N 1
ATOM 668 C CA . LEU A 1 88 ? 4.641 -1.519 -14.909 1.00 94.00 88 LEU A CA 1
ATOM 669 C C . LEU A 1 88 ? 3.500 -0.548 -14.577 1.00 94.00 88 LEU A C 1
ATOM 671 O O . LEU A 1 88 ? 3.476 0.029 -13.491 1.00 94.00 88 LEU A O 1
ATOM 675 N N . ILE A 1 89 ? 2.492 -0.448 -15.451 1.00 93.62 89 ILE A N 1
ATOM 676 C CA . ILE A 1 89 ? 1.317 0.417 -15.254 1.00 93.62 89 ILE A CA 1
ATOM 677 C C . ILE A 1 89 ? 0.563 0.059 -13.969 1.00 93.62 89 ILE A C 1
ATOM 679 O O . ILE A 1 89 ? 0.206 0.948 -13.189 1.00 93.62 89 ILE A O 1
ATOM 683 N N . SER A 1 90 ? 0.310 -1.231 -13.723 1.00 91.62 90 SER A N 1
ATOM 684 C CA . SER A 1 90 ? -0.390 -1.661 -12.508 1.00 91.62 90 SER A CA 1
ATOM 685 C C . SER A 1 90 ? 0.400 -1.324 -11.248 1.00 91.62 90 SER A C 1
ATOM 687 O O . SER A 1 90 ? -0.218 -0.990 -10.234 1.00 91.62 90 SER A O 1
ATOM 689 N N . THR A 1 91 ? 1.724 -1.451 -11.294 1.00 92.50 91 THR A N 1
ATOM 690 C CA . THR A 1 91 ? 2.607 -1.172 -10.158 1.00 92.50 91 THR A CA 1
ATOM 691 C C . THR A 1 91 ? 2.628 0.321 -9.861 1.00 92.50 91 THR A C 1
ATOM 693 O O . THR A 1 91 ? 2.285 0.715 -8.751 1.00 92.50 91 THR A O 1
ATOM 696 N N . ILE A 1 92 ? 2.857 1.154 -10.882 1.00 94.00 92 ILE A N 1
ATOM 697 C CA . ILE A 1 92 ? 2.824 2.622 -10.780 1.00 94.00 92 ILE A CA 1
ATOM 698 C C . ILE A 1 92 ? 1.491 3.104 -10.210 1.00 94.00 92 ILE A C 1
ATOM 700 O O . ILE A 1 92 ? 1.459 3.918 -9.291 1.00 94.00 92 ILE A O 1
ATOM 704 N N . ARG A 1 93 ? 0.366 2.582 -10.718 1.00 92.31 93 ARG A N 1
ATOM 705 C CA . ARG A 1 93 ? -0.965 2.959 -10.221 1.00 92.31 93 ARG A CA 1
ATOM 706 C C . ARG A 1 93 ? -1.131 2.635 -8.733 1.00 92.31 93 ARG A C 1
ATOM 708 O O . ARG A 1 93 ? -1.732 3.427 -8.011 1.00 92.31 93 ARG A O 1
ATOM 715 N N . SER A 1 94 ? -0.636 1.476 -8.300 1.00 89.81 94 SER A N 1
ATOM 716 C CA . SER A 1 94 ? -0.688 1.050 -6.899 1.00 89.81 94 SER A CA 1
ATOM 717 C C . SER A 1 94 ? 0.171 1.957 -6.023 1.00 89.81 94 SER A C 1
ATOM 719 O O . SER A 1 94 ? -0.319 2.489 -5.030 1.00 89.81 94 SER A O 1
ATOM 721 N N . ASP A 1 95 ? 1.421 2.184 -6.419 1.00 90.75 95 ASP A N 1
ATOM 722 C CA . ASP A 1 95 ? 2.385 2.957 -5.637 1.00 90.75 95 ASP A CA 1
ATOM 723 C C . ASP A 1 95 ? 1.940 4.425 -5.510 1.00 90.75 95 ASP A C 1
ATOM 725 O O . ASP A 1 95 ? 1.919 4.964 -4.405 1.00 90.75 95 ASP A O 1
ATOM 729 N N . ILE A 1 96 ? 1.446 5.040 -6.594 1.00 90.12 96 ILE A N 1
ATOM 730 C CA . ILE A 1 96 ? 0.855 6.390 -6.563 1.00 90.12 96 ILE A CA 1
ATOM 731 C C . ILE A 1 96 ? -0.372 6.444 -5.646 1.00 90.12 96 ILE A C 1
ATOM 733 O O . ILE A 1 96 ? -0.544 7.407 -4.896 1.00 90.12 96 ILE A O 1
ATOM 737 N N . TYR A 1 97 ? -1.251 5.437 -5.694 1.00 85.94 97 TYR A N 1
ATOM 738 C CA . TYR A 1 97 ? -2.411 5.385 -4.803 1.00 85.94 97 TYR A CA 1
ATOM 739 C C . TYR A 1 97 ? -1.974 5.372 -3.335 1.00 85.94 97 TYR A C 1
ATOM 741 O O . TYR A 1 97 ? -2.488 6.166 -2.545 1.00 85.94 97 TYR A O 1
ATOM 749 N N . HIS A 1 98 ? -1.005 4.525 -2.978 1.00 80.69 98 HIS A N 1
ATOM 750 C CA . HIS A 1 98 ? -0.484 4.453 -1.615 1.00 80.69 98 HIS A CA 1
ATOM 751 C C . HIS A 1 98 ? 0.217 5.747 -1.200 1.00 80.69 98 HIS A C 1
ATOM 753 O O . HIS A 1 98 ? -0.068 6.244 -0.114 1.00 80.69 98 HIS A O 1
ATOM 759 N N . ALA A 1 99 ? 1.034 6.350 -2.066 1.00 84.75 99 ALA A N 1
ATOM 760 C CA . ALA A 1 99 ? 1.672 7.637 -1.799 1.00 84.75 99 ALA A CA 1
ATOM 761 C C . ALA A 1 99 ? 0.638 8.752 -1.547 1.00 84.75 99 ALA A C 1
ATOM 763 O O . ALA A 1 99 ? 0.741 9.485 -0.568 1.00 84.75 99 ALA A O 1
ATOM 764 N N . ARG A 1 100 ? -0.441 8.819 -2.344 1.00 82.56 100 ARG A N 1
ATOM 765 C CA . ARG A 1 100 ? -1.549 9.768 -2.112 1.00 82.56 100 ARG A CA 1
ATOM 766 C C . ARG A 1 100 ? -2.282 9.518 -0.806 1.00 82.56 100 ARG A C 1
ATOM 768 O O . ARG A 1 100 ? -2.699 10.473 -0.158 1.00 82.56 100 ARG A O 1
ATOM 775 N N . GLN A 1 101 ? -2.483 8.253 -0.432 1.00 74.19 101 GLN A N 1
ATOM 776 C CA . GLN A 1 101 ? -3.017 7.946 0.892 1.00 74.19 101 GLN A CA 1
ATOM 777 C C . GLN A 1 101 ? -2.044 8.471 1.956 1.00 74.19 101 GLN A C 1
ATOM 779 O O . GLN A 1 101 ? -2.468 9.245 2.803 1.00 74.19 101 GLN A O 1
ATOM 784 N N . ARG A 1 102 ? -0.742 8.160 1.873 1.00 72.94 102 ARG A N 1
ATOM 785 C CA . ARG A 1 102 ? 0.257 8.625 2.850 1.00 72.94 102 ARG A CA 1
ATOM 786 C C . ARG A 1 102 ? 0.273 10.144 3.005 1.00 72.94 102 ARG A C 1
ATOM 788 O O . ARG A 1 102 ? 0.205 10.588 4.143 1.00 72.94 102 ARG A O 1
ATOM 795 N N . GLN A 1 103 ? 0.288 10.899 1.905 1.00 73.81 103 GLN A N 1
ATOM 796 C CA . GLN A 1 103 ? 0.259 12.367 1.909 1.00 73.81 103 GLN A CA 1
ATOM 797 C C . GLN A 1 103 ? -1.042 12.910 2.514 1.00 73.81 103 GLN A C 1
ATOM 799 O O . GLN A 1 103 ? -1.022 13.840 3.312 1.00 73.81 103 GLN A O 1
ATOM 804 N N . ARG A 1 104 ? -2.191 12.309 2.179 1.00 65.81 104 ARG A N 1
ATOM 805 C CA . ARG A 1 104 ? -3.495 12.723 2.716 1.00 65.81 104 ARG A CA 1
ATOM 806 C C . ARG A 1 104 ? -3.595 12.552 4.234 1.00 65.81 104 ARG A C 1
ATOM 808 O O . ARG A 1 104 ? -4.315 13.320 4.859 1.00 65.81 104 ARG A O 1
ATOM 815 N N . PHE A 1 105 ? -2.906 11.563 4.802 1.00 58.88 105 PHE A N 1
ATOM 816 C CA . PHE A 1 105 ? -2.916 11.298 6.243 1.00 58.88 105 PHE A CA 1
ATOM 817 C C . PHE A 1 105 ? -1.675 11.848 6.977 1.00 58.88 105 PHE A C 1
ATOM 819 O O . PHE A 1 105 ? -1.517 11.583 8.158 1.00 58.88 105 PHE A O 1
ATOM 826 N N . ALA A 1 106 ? -0.796 12.613 6.313 1.00 57.12 106 ALA A N 1
ATOM 827 C CA . ALA A 1 106 ? 0.441 13.139 6.910 1.00 57.12 106 ALA A CA 1
ATOM 828 C C . ALA A 1 106 ? 0.243 14.363 7.832 1.00 57.12 106 ALA A C 1
ATOM 830 O O . ALA A 1 106 ? 1.191 14.787 8.484 1.00 57.12 106 ALA A O 1
ATOM 831 N N . HIS A 1 107 ? -0.959 14.946 7.869 1.00 50.03 107 HIS A N 1
ATOM 832 C CA . HIS A 1 107 ? -1.284 16.165 8.632 1.00 50.03 107 HIS A CA 1
ATOM 833 C C . HIS A 1 107 ? -2.280 15.924 9.765 1.00 50.03 107 HIS A C 1
ATOM 835 O O . HIS A 1 107 ? -2.906 16.864 10.243 1.00 50.03 107 HIS A O 1
ATOM 841 N N . LEU A 1 108 ? -2.506 14.665 10.103 1.00 45.00 108 LEU A N 1
ATOM 842 C CA . LEU A 1 108 ? -3.610 14.276 10.946 1.00 45.00 108 LEU A CA 1
ATOM 843 C C . LEU A 1 108 ? -3.089 13.950 12.349 1.00 45.00 108 LEU A C 1
ATOM 845 O O . LEU A 1 108 ? -2.196 13.113 12.481 1.00 45.00 108 LEU A O 1
ATOM 849 N N . ASP A 1 109 ? -3.614 14.658 13.353 1.00 42.69 109 ASP A N 1
ATOM 850 C CA . ASP A 1 109 ? -3.259 14.529 14.774 1.00 42.69 109 ASP A CA 1
ATOM 851 C C . ASP A 1 109 ? -3.482 13.097 15.299 1.00 42.69 109 ASP A C 1
ATOM 853 O O . ASP A 1 109 ? -4.222 12.314 14.702 1.00 42.69 109 ASP A O 1
ATOM 857 N N . ASP A 1 110 ? -2.870 12.764 16.444 1.00 45.69 110 ASP A N 1
ATOM 858 C CA . ASP A 1 110 ? -2.779 11.430 17.079 1.00 45.69 110 ASP A CA 1
ATOM 859 C C . ASP A 1 110 ? -4.063 10.571 17.063 1.00 45.69 110 ASP A C 1
ATOM 861 O O . ASP A 1 110 ? -4.002 9.342 17.032 1.00 45.69 110 ASP A O 1
ATOM 865 N N . ALA A 1 111 ? -5.248 11.179 17.031 1.00 41.00 111 ALA A N 1
ATOM 866 C CA . ALA A 1 111 ? -6.513 10.458 16.938 1.00 41.00 111 ALA A CA 1
ATOM 867 C C . ALA A 1 111 ? -6.751 9.865 15.523 1.00 41.00 111 ALA A C 1
ATOM 869 O O . ALA A 1 111 ? -7.252 8.749 15.362 1.00 41.00 111 ALA A O 1
ATOM 870 N N . GLU A 1 112 ? -6.351 10.563 14.464 1.00 45.28 112 GLU A N 1
ATOM 871 C CA . GLU A 1 112 ? -6.395 10.073 13.083 1.00 45.28 112 GLU A CA 1
ATOM 872 C C . GLU A 1 112 ? -5.239 9.119 12.750 1.00 45.28 112 GLU A C 1
ATOM 874 O O . GLU A 1 112 ? -5.355 8.349 11.788 1.00 45.28 112 GLU A O 1
ATOM 879 N N . ALA A 1 113 ? -4.193 9.072 13.586 1.00 47.34 113 ALA A N 1
ATOM 880 C CA . ALA A 1 113 ? -3.181 8.018 13.552 1.00 47.34 113 ALA A CA 1
ATOM 881 C C . ALA A 1 113 ? -3.819 6.632 13.737 1.00 47.34 113 ALA A C 1
ATOM 883 O O . ALA A 1 113 ? -3.408 5.684 13.082 1.00 47.34 113 ALA A O 1
ATOM 884 N N . VAL A 1 114 ? -4.915 6.511 14.497 1.00 50.41 114 VAL A N 1
ATOM 885 C CA . VAL A 1 114 ? -5.686 5.260 14.605 1.00 50.41 114 VAL A CA 1
ATOM 886 C C . VAL A 1 114 ? -6.244 4.832 13.242 1.00 50.41 114 VAL A C 1
ATOM 888 O O . VAL A 1 114 ? -6.084 3.683 12.838 1.00 50.41 114 VAL A O 1
ATOM 891 N N . VAL A 1 115 ? -6.843 5.746 12.467 1.00 51.84 115 VAL A N 1
ATOM 892 C CA . VAL A 1 115 ? -7.302 5.454 11.091 1.00 51.84 115 VAL A CA 1
ATOM 893 C C . VAL A 1 115 ? -6.123 5.197 10.150 1.00 51.84 115 VAL A C 1
ATOM 895 O O . VAL A 1 115 ? -6.249 4.370 9.242 1.00 51.84 115 VAL A O 1
ATOM 898 N N . ALA A 1 116 ? -4.995 5.881 10.360 1.00 50.34 116 ALA A N 1
ATOM 899 C CA . ALA A 1 116 ? -3.765 5.682 9.607 1.00 50.34 116 ALA A CA 1
ATOM 900 C C . ALA A 1 116 ? -3.130 4.310 9.891 1.00 50.34 116 ALA A C 1
ATOM 902 O O . ALA A 1 116 ? -2.728 3.669 8.931 1.00 50.34 116 ALA A O 1
ATOM 903 N N . VAL A 1 117 ? -3.159 3.791 11.124 1.00 54.53 117 VAL A N 1
ATOM 904 C CA . VAL A 1 117 ? -2.748 2.422 11.503 1.00 54.53 117 VAL A CA 1
ATOM 905 C C . VAL A 1 117 ? -3.582 1.382 10.751 1.00 54.53 117 VAL A C 1
ATOM 907 O O . VAL A 1 117 ? -3.049 0.402 10.244 1.00 54.53 117 VAL A O 1
ATOM 910 N N . PHE A 1 118 ? -4.889 1.622 10.590 1.00 54.56 118 PHE A N 1
ATOM 911 C CA . PHE A 1 118 ? -5.766 0.768 9.774 1.00 54.56 118 PHE A CA 1
ATOM 912 C C . PHE A 1 118 ? -5.581 0.951 8.250 1.00 54.56 118 PHE A C 1
ATOM 914 O O . PHE A 1 118 ? -6.160 0.188 7.470 1.00 54.56 118 PHE A O 1
ATOM 921 N N . ALA A 1 119 ? -4.834 1.966 7.797 1.00 46.28 119 ALA A N 1
ATOM 922 C CA . ALA A 1 119 ? -4.647 2.312 6.382 1.00 46.28 119 ALA A CA 1
ATOM 923 C C . ALA A 1 119 ? -3.191 2.200 5.874 1.00 46.28 119 ALA A C 1
ATOM 925 O O . ALA A 1 119 ? -2.991 2.163 4.655 1.00 46.28 119 ALA A O 1
ATOM 926 N N . ARG A 1 120 ? -2.197 2.157 6.768 1.00 50.56 120 ARG A N 1
ATOM 927 C CA . ARG A 1 120 ? -0.754 2.026 6.516 1.00 50.56 120 ARG A CA 1
ATOM 928 C C . ARG A 1 120 ? -0.239 0.659 6.964 1.00 50.56 120 ARG A C 1
ATOM 930 O O . ARG A 1 120 ? -0.946 -0.116 7.596 1.00 50.56 120 ARG A O 1
ATOM 937 N N . ASP A 1 121 ? 1.006 0.396 6.578 1.00 50.88 121 ASP A N 1
ATOM 938 C CA . ASP A 1 121 ? 1.831 -0.677 7.121 1.00 50.88 121 ASP A CA 1
ATOM 939 C C . ASP A 1 121 ? 1.914 -0.506 8.656 1.00 50.88 121 ASP A C 1
ATOM 941 O O . ASP A 1 121 ? 2.411 0.533 9.102 1.00 50.88 121 ASP A O 1
ATOM 945 N N . PRO A 1 122 ? 1.364 -1.419 9.474 1.00 54.03 122 PRO A N 1
ATOM 946 C CA . PRO A 1 122 ? 1.110 -1.151 10.895 1.00 54.03 122 PRO A CA 1
ATOM 947 C C . PRO A 1 122 ? 2.362 -1.210 11.790 1.00 54.03 122 PRO A C 1
ATOM 949 O O . PRO A 1 122 ? 2.263 -1.025 13.003 1.00 54.03 122 PRO A O 1
ATOM 952 N N . ASP A 1 123 ? 3.539 -1.425 11.199 1.00 54.34 123 ASP A N 1
ATOM 953 C CA . ASP A 1 123 ? 4.807 -1.669 11.894 1.00 54.34 123 ASP A CA 1
ATOM 954 C C . ASP A 1 123 ? 5.328 -0.473 12.718 1.00 54.34 123 ASP A C 1
ATOM 956 O O . ASP A 1 123 ? 6.068 -0.670 13.683 1.00 54.34 123 ASP A O 1
ATOM 960 N N . HIS A 1 124 ? 4.961 0.771 12.375 1.00 50.84 124 HIS A N 1
ATOM 961 C CA . HIS A 1 124 ? 5.556 1.958 13.014 1.00 50.84 124 HIS A CA 1
ATOM 962 C C . HIS A 1 124 ? 4.745 2.531 14.189 1.00 50.84 124 HIS A C 1
ATOM 964 O O . HIS A 1 124 ? 5.330 2.924 15.196 1.00 50.84 124 HIS A O 1
ATOM 970 N N . ASP A 1 125 ? 3.412 2.518 14.112 1.00 54.34 125 ASP A N 1
ATOM 971 C CA . ASP A 1 125 ? 2.551 3.241 15.065 1.00 54.34 125 ASP A CA 1
ATOM 972 C C . ASP A 1 125 ? 2.005 2.349 16.201 1.00 54.34 125 ASP A C 1
ATOM 974 O O . ASP A 1 125 ? 1.641 2.840 17.270 1.00 54.34 125 ASP A O 1
ATOM 978 N N . LEU A 1 126 ? 1.998 1.019 16.031 1.00 60.50 126 LEU A N 1
ATOM 979 C CA . LEU A 1 126 ? 1.517 0.076 17.055 1.00 60.50 126 LEU A CA 1
ATOM 980 C C . LEU A 1 126 ? 2.461 -0.087 18.254 1.00 60.50 126 LEU A C 1
ATOM 982 O O . LEU A 1 126 ? 2.109 -0.798 19.192 1.00 60.50 126 LEU A O 1
ATOM 986 N N . GLN A 1 127 ? 3.640 0.536 18.250 1.00 62.84 127 GLN A N 1
ATOM 987 C CA . GLN A 1 127 ? 4.562 0.527 19.393 1.00 62.84 127 GLN A CA 1
ATOM 988 C C . GLN A 1 127 ? 4.147 1.528 20.490 1.00 62.84 127 GLN A C 1
ATOM 990 O O . GLN A 1 127 ? 4.601 1.402 21.625 1.00 62.84 127 GLN A O 1
ATOM 995 N N . ASN A 1 128 ? 3.275 2.500 20.187 1.00 71.88 128 ASN A N 1
ATOM 996 C CA . ASN A 1 128 ? 2.766 3.452 21.175 1.00 71.88 128 ASN A CA 1
ATOM 997 C C . ASN A 1 128 ? 1.622 2.826 22.001 1.00 71.88 128 ASN A C 1
ATOM 999 O O . ASN A 1 128 ? 0.592 2.406 21.467 1.00 71.88 128 ASN A O 1
ATOM 1003 N N . GLU A 1 129 ? 1.807 2.754 23.318 1.00 74.56 129 GLU A N 1
ATOM 1004 C CA . GLU A 1 129 ? 0.898 2.067 24.239 1.00 74.56 129 GLU A CA 1
ATOM 1005 C C . GLU A 1 129 ? -0.453 2.785 24.406 1.00 74.56 129 GLU A C 1
ATOM 1007 O O . GLU A 1 129 ? -1.493 2.124 24.488 1.00 74.56 129 GLU A O 1
ATOM 1012 N N . ASP A 1 130 ? -0.471 4.120 24.332 1.00 72.69 130 ASP A N 1
ATOM 1013 C CA . ASP A 1 130 ? -1.710 4.907 24.372 1.00 72.69 130 ASP A CA 1
ATOM 1014 C C . ASP A 1 130 ? -2.548 4.685 23.106 1.00 72.69 130 ASP A C 1
ATOM 1016 O O . ASP A 1 130 ? -3.764 4.484 23.181 1.00 72.69 130 ASP A O 1
ATOM 1020 N N . VAL A 1 131 ? -1.893 4.611 21.943 1.00 72.62 131 VAL A N 1
ATOM 1021 C CA . VAL A 1 131 ? -2.546 4.306 20.659 1.00 72.62 131 VAL A CA 1
ATOM 1022 C C . VAL A 1 131 ? -3.122 2.889 20.677 1.00 72.62 131 VAL A C 1
ATOM 1024 O O . VAL A 1 131 ? -4.273 2.679 20.287 1.00 72.62 131 VAL A O 1
ATOM 1027 N N . ARG A 1 132 ? -2.372 1.904 21.191 1.00 76.75 132 ARG A N 1
ATOM 1028 C CA . ARG A 1 132 ? -2.873 0.528 21.357 1.00 76.75 132 ARG A CA 1
ATOM 1029 C C . ARG A 1 132 ? -4.134 0.482 22.214 1.00 76.75 132 ARG A C 1
ATOM 1031 O O . ARG A 1 132 ? -5.102 -0.185 21.843 1.00 76.75 132 ARG A O 1
ATOM 1038 N N . LYS A 1 133 ? -4.136 1.194 23.342 1.00 81.00 133 LYS A N 1
ATOM 1039 C CA . LYS A 1 133 ? -5.286 1.243 24.245 1.00 81.00 133 LYS A CA 1
ATOM 1040 C C . LYS A 1 133 ? -6.513 1.845 23.559 1.00 81.00 133 LYS A C 1
ATOM 1042 O O . LYS A 1 133 ? -7.571 1.220 23.578 1.00 81.00 133 LYS A O 1
ATOM 1047 N N . GLN A 1 134 ? -6.356 2.979 22.877 1.00 78.81 134 GLN A N 1
ATOM 1048 C CA . GLN A 1 134 ? -7.442 3.622 22.128 1.00 78.81 134 GLN A CA 1
ATOM 1049 C C . GLN A 1 134 ? -8.013 2.710 21.032 1.00 78.81 134 GLN A C 1
ATOM 1051 O O . GLN A 1 134 ? -9.229 2.620 20.858 1.00 78.81 134 GLN A O 1
ATOM 1056 N N . ILE A 1 135 ? -7.152 1.981 20.313 1.00 79.81 135 ILE A N 1
ATOM 1057 C CA . ILE A 1 135 ? -7.590 1.027 19.288 1.00 79.81 135 ILE A CA 1
ATOM 1058 C C . ILE A 1 135 ? -8.413 -0.112 19.905 1.00 79.81 135 ILE A C 1
ATOM 1060 O O . ILE A 1 135 ? -9.446 -0.485 19.347 1.00 79.81 135 ILE A O 1
ATOM 1064 N N . LEU A 1 136 ? -7.977 -0.669 21.040 1.00 83.56 136 LEU A N 1
ATOM 1065 C CA . LEU A 1 136 ? -8.698 -1.747 21.725 1.00 83.56 136 LEU A CA 1
ATOM 1066 C C . LEU A 1 136 ? -10.045 -1.278 22.288 1.00 83.56 136 LEU A C 1
ATOM 1068 O O . LEU A 1 136 ? -11.033 -2.005 22.192 1.00 83.56 136 LEU A O 1
ATOM 1072 N N . GLU A 1 137 ? -10.114 -0.055 22.810 1.00 85.62 137 GLU A N 1
ATOM 1073 C CA . GLU A 1 137 ? -11.367 0.559 23.265 1.00 85.62 137 GLU A CA 1
ATOM 1074 C C . GLU A 1 137 ? -12.373 0.730 22.116 1.00 85.62 137 GLU A C 1
ATOM 1076 O O . GLU A 1 137 ? -13.575 0.526 22.301 1.00 85.62 137 GLU A O 1
ATOM 1081 N N . LEU A 1 138 ? -11.893 1.016 20.903 1.00 83.81 138 LEU A N 1
ATOM 1082 C CA . LEU A 1 138 ? -12.723 1.180 19.705 1.00 83.81 138 LEU A CA 1
ATOM 1083 C C . LEU A 1 138 ? -13.370 -0.129 19.207 1.00 83.81 138 LEU A C 1
ATOM 1085 O O . LEU A 1 138 ? -14.318 -0.112 18.411 1.00 83.81 138 LEU A O 1
ATOM 1089 N N . VAL A 1 139 ? -12.842 -1.271 19.647 1.00 88.31 139 VAL A N 1
ATOM 1090 C CA . VAL A 1 139 ? -13.282 -2.614 19.237 1.00 88.31 139 VAL A CA 1
ATOM 1091 C C . VAL A 1 139 ? -13.806 -3.448 20.398 1.00 88.31 139 VAL A C 1
ATOM 1093 O O . VAL A 1 139 ? -14.086 -4.630 20.214 1.00 88.31 139 VAL A O 1
ATOM 1096 N N . GLN A 1 140 ? -13.969 -2.855 21.582 1.00 87.69 140 GLN A N 1
ATOM 1097 C CA . GLN A 1 140 ? -14.395 -3.570 22.789 1.00 87.69 140 GLN A CA 1
ATOM 1098 C C . GLN A 1 140 ? -15.747 -4.292 22.630 1.00 87.69 140 GLN A C 1
ATOM 1100 O O . GLN A 1 140 ? -15.980 -5.316 23.265 1.00 87.69 140 GLN A O 1
ATOM 1105 N N . ASP A 1 141 ? -16.623 -3.782 21.761 1.00 89.75 141 ASP A N 1
ATOM 1106 C CA . ASP A 1 141 ? -17.955 -4.312 21.447 1.00 89.75 141 ASP A CA 1
ATOM 1107 C C . ASP A 1 141 ? -17.984 -5.219 20.195 1.00 89.75 141 ASP A C 1
ATOM 1109 O O . ASP A 1 141 ? -19.050 -5.694 19.808 1.00 89.75 141 ASP A O 1
ATOM 1113 N N . ASP A 1 142 ? -16.846 -5.456 19.532 1.00 90.31 142 ASP A N 1
ATOM 1114 C CA . ASP A 1 142 ? -16.727 -6.302 18.332 1.00 90.31 142 ASP A CA 1
ATOM 1115 C C . ASP A 1 142 ? -15.597 -7.332 18.526 1.00 90.31 142 ASP A C 1
ATOM 1117 O O . ASP A 1 142 ? -14.435 -7.060 18.208 1.00 90.31 142 ASP A O 1
ATOM 1121 N N . PRO A 1 143 ? -15.916 -8.527 19.063 1.00 89.88 143 PRO A N 1
ATOM 1122 C CA . PRO A 1 143 ? -14.924 -9.553 19.394 1.00 89.88 143 PRO A CA 1
ATOM 1123 C C . PRO A 1 143 ? -14.096 -10.048 18.197 1.00 89.88 143 PRO A C 1
ATOM 1125 O O . PRO A 1 143 ? -12.922 -10.404 18.358 1.00 89.88 143 PRO A O 1
ATOM 1128 N N . GLU A 1 144 ? -14.685 -10.065 16.999 1.00 89.50 144 GLU A N 1
ATOM 1129 C CA . GLU A 1 144 ? -13.991 -10.427 15.757 1.00 89.50 144 GLU A CA 1
ATOM 1130 C C . GLU A 1 144 ? -12.953 -9.363 15.403 1.00 89.50 144 GLU A C 1
ATOM 1132 O O . GLU A 1 144 ? -11.780 -9.670 15.178 1.00 89.50 144 GLU A O 1
ATOM 1137 N N . ALA A 1 145 ? -13.366 -8.094 15.422 1.00 88.25 145 ALA A N 1
ATOM 1138 C CA . ALA A 1 145 ? -12.475 -6.971 15.175 1.00 88.25 145 ALA A CA 1
ATOM 1139 C C . ALA A 1 145 ? -11.360 -6.878 16.225 1.00 88.25 145 ALA A C 1
ATOM 1141 O O . ALA A 1 145 ? -10.209 -6.634 15.868 1.00 88.25 145 ALA A O 1
ATOM 1142 N N . ALA A 1 146 ? -11.669 -7.147 17.496 1.00 90.69 146 ALA A N 1
ATOM 1143 C CA . ALA A 1 146 ? -10.682 -7.203 18.569 1.00 90.69 146 ALA A CA 1
ATOM 1144 C C . ALA A 1 146 ? -9.623 -8.290 18.334 1.00 90.69 146 ALA A C 1
ATOM 1146 O O . ALA A 1 146 ? -8.445 -8.081 18.615 1.00 90.69 146 ALA A O 1
ATOM 1147 N N . SER A 1 147 ? -10.017 -9.445 17.796 1.00 90.69 147 SER A N 1
ATOM 1148 C CA . SER A 1 147 ? -9.082 -10.534 17.487 1.00 90.69 147 SER A CA 1
ATOM 1149 C C . SER A 1 147 ? -8.161 -10.185 16.318 1.00 90.69 147 SER A C 1
ATOM 1151 O O . SER A 1 147 ? -6.956 -10.403 16.412 1.00 90.69 147 SER A O 1
ATOM 1153 N N . VAL A 1 148 ? -8.695 -9.539 15.277 1.00 88.69 148 VAL A N 1
ATOM 1154 C CA . VAL A 1 148 ? -7.895 -8.987 14.171 1.00 88.69 148 VAL A CA 1
ATOM 1155 C C . VAL A 1 148 ? -6.897 -7.938 14.663 1.00 88.69 148 VAL A C 1
ATOM 1157 O O . VAL A 1 148 ? -5.719 -8.006 14.332 1.00 88.69 148 VAL A O 1
ATOM 1160 N N . VAL A 1 149 ? -7.343 -7.001 15.501 1.00 86.81 149 VAL A N 1
ATOM 1161 C CA . VAL A 1 149 ? -6.479 -5.968 16.089 1.00 86.81 149 VAL A CA 1
ATOM 1162 C C . VAL A 1 149 ? -5.362 -6.579 16.937 1.00 86.81 149 VAL A C 1
ATOM 1164 O O . VAL A 1 149 ? -4.220 -6.140 16.846 1.00 86.81 149 VAL A O 1
ATOM 1167 N N . ARG A 1 150 ? -5.654 -7.605 17.744 1.00 87.12 150 ARG A N 1
ATOM 1168 C CA . ARG A 1 150 ? -4.626 -8.301 18.537 1.00 87.12 150 ARG A CA 1
ATOM 1169 C C . ARG A 1 150 ? -3.574 -8.976 17.657 1.00 87.12 150 ARG A C 1
ATOM 1171 O O . ARG A 1 150 ? -2.396 -8.886 17.975 1.00 87.12 150 ARG A O 1
ATOM 1178 N N . CYS A 1 151 ? -3.999 -9.585 16.552 1.00 85.19 151 CYS A N 1
ATOM 1179 C CA . CYS A 1 151 ? -3.118 -10.203 15.559 1.00 85.19 151 CYS A CA 1
ATOM 1180 C C . CYS A 1 151 ? -2.194 -9.159 14.894 1.00 85.19 151 CYS A C 1
ATOM 1182 O O . CYS A 1 151 ? -1.004 -9.386 14.691 1.00 85.19 151 CYS A O 1
ATOM 1184 N N . TRP A 1 152 ? -2.700 -7.946 14.657 1.00 82.06 152 TRP A N 1
ATOM 1185 C CA . TRP A 1 152 ? -1.853 -6.834 14.221 1.00 82.06 152 TRP A CA 1
ATOM 1186 C C . TRP A 1 152 ? -0.859 -6.412 15.300 1.00 82.06 152 TRP A C 1
ATOM 1188 O O . TRP A 1 152 ? 0.316 -6.210 15.020 1.00 82.06 152 TRP A O 1
ATOM 1198 N N . MET A 1 153 ? -1.297 -6.315 16.556 1.00 80.56 153 MET A N 1
ATOM 1199 C CA . MET A 1 153 ? -0.410 -5.965 17.669 1.00 80.56 153 MET A CA 1
ATOM 1200 C C . MET A 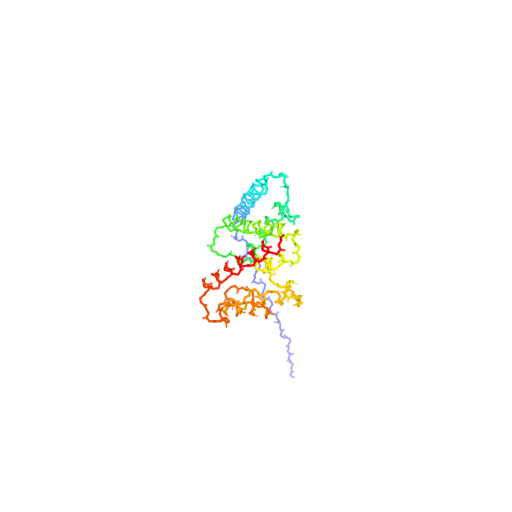1 153 ? 0.704 -6.996 17.902 1.00 80.56 153 MET A C 1
ATOM 1202 O O . MET A 1 153 ? 1.740 -6.619 18.451 1.00 80.56 153 MET A O 1
ATOM 1206 N N . SER A 1 154 ? 0.524 -8.253 17.483 1.00 80.94 154 SER A N 1
ATOM 1207 C CA . SER A 1 154 ? 1.564 -9.291 17.504 1.00 80.94 154 SER A CA 1
ATOM 1208 C C . SER A 1 154 ? 2.497 -9.277 16.287 1.00 80.94 154 SER A C 1
ATOM 1210 O O . SER A 1 154 ? 3.424 -10.082 16.247 1.00 80.94 154 SER A O 1
ATOM 1212 N N . GLY A 1 155 ? 2.304 -8.360 15.332 1.00 71.81 155 GLY A N 1
ATOM 1213 C CA . GLY A 1 155 ? 3.169 -8.198 14.158 1.00 71.81 155 GLY A CA 1
ATOM 1214 C C . GLY A 1 155 ? 2.644 -8.844 12.873 1.00 71.81 155 GLY A C 1
ATOM 1215 O O . GLY A 1 155 ? 3.352 -8.863 11.867 1.00 71.81 155 GLY A O 1
ATOM 1216 N N . THR A 1 156 ? 1.418 -9.375 12.873 1.00 76.38 156 THR A N 1
ATOM 1217 C CA . THR A 1 156 ? 0.815 -9.996 11.688 1.00 76.38 156 THR A CA 1
ATOM 1218 C C . THR A 1 156 ? -0.082 -8.988 10.972 1.00 76.38 156 THR A C 1
ATOM 1220 O O . THR A 1 156 ? -1.166 -8.656 11.445 1.00 76.38 156 THR A O 1
ATOM 1223 N N . PHE A 1 157 ? 0.334 -8.501 9.800 1.00 73.25 157 PHE A N 1
ATOM 1224 C CA . PHE A 1 157 ? -0.363 -7.389 9.131 1.00 73.25 157 PHE A CA 1
ATOM 1225 C C . PHE A 1 157 ? -1.056 -7.772 7.825 1.00 73.25 157 PHE A C 1
ATOM 1227 O O . PHE A 1 157 ? -2.098 -7.206 7.462 1.00 73.25 157 PHE A O 1
ATOM 1234 N N . LYS A 1 158 ? -0.500 -8.736 7.080 1.00 75.44 158 LYS A N 1
ATOM 1235 C CA . LYS A 1 158 ? -1.074 -9.104 5.785 1.00 75.44 158 LYS A CA 1
ATOM 1236 C C . LYS A 1 158 ? -2.387 -9.837 6.010 1.00 75.44 158 LYS A C 1
ATOM 1238 O O . LYS A 1 158 ? -2.443 -10.814 6.742 1.00 75.44 158 LYS A O 1
ATOM 1243 N N . ALA A 1 159 ? -3.434 -9.431 5.292 1.00 76.88 159 ALA A N 1
ATOM 1244 C CA . ALA A 1 159 ? -4.772 -10.010 5.449 1.00 76.88 159 ALA A CA 1
ATOM 1245 C C . ALA A 1 159 ? -4.811 -11.540 5.277 1.00 76.88 159 ALA A C 1
ATOM 1247 O O . ALA A 1 159 ? -5.642 -12.195 5.892 1.00 76.88 159 ALA A O 1
ATOM 1248 N N . ARG A 1 160 ? -3.919 -12.111 4.452 1.00 79.06 160 ARG A N 1
ATOM 1249 C CA . ARG A 1 160 ? -3.780 -13.567 4.315 1.00 79.06 160 ARG A CA 1
ATOM 1250 C C . ARG A 1 160 ? -3.160 -14.208 5.559 1.00 79.06 160 ARG A C 1
ATOM 1252 O O . ARG A 1 160 ? -3.681 -15.207 6.017 1.00 79.06 160 ARG A O 1
ATOM 1259 N N . GLU A 1 161 ? -2.110 -13.615 6.113 1.00 81.44 161 GLU A N 1
ATOM 1260 C CA . GLU A 1 161 ? -1.454 -14.126 7.324 1.00 81.44 161 GLU A CA 1
ATOM 1261 C C . GLU A 1 161 ? -2.408 -14.037 8.529 1.00 81.44 161 GLU A C 1
ATOM 1263 O O . GLU A 1 161 ? -2.566 -15.008 9.257 1.00 81.44 161 GLU A O 1
ATOM 1268 N N . VAL A 1 162 ? -3.146 -12.928 8.661 1.00 84.81 162 VAL A N 1
ATOM 1269 C CA . VAL A 1 162 ? -4.196 -12.761 9.686 1.00 84.81 162 VAL A CA 1
ATOM 1270 C C . VAL A 1 162 ? -5.331 -13.775 9.509 1.00 84.81 162 VAL A C 1
ATOM 1272 O O . VAL A 1 162 ? -5.836 -14.323 10.484 1.00 84.81 162 VAL A O 1
ATOM 1275 N N . ALA A 1 163 ? -5.756 -14.022 8.268 1.00 88.81 163 ALA A N 1
ATOM 1276 C CA . ALA A 1 163 ? -6.783 -15.013 7.956 1.00 88.81 163 ALA A CA 1
ATOM 1277 C C . ALA A 1 163 ? -6.349 -16.424 8.371 1.00 88.81 163 ALA A C 1
ATOM 1279 O O . ALA A 1 163 ? -7.123 -17.135 9.009 1.00 88.81 163 ALA A O 1
ATOM 1280 N N . ASP A 1 164 ? -5.108 -16.792 8.053 1.00 93.56 164 ASP A N 1
ATOM 1281 C CA . ASP A 1 164 ? -4.536 -18.088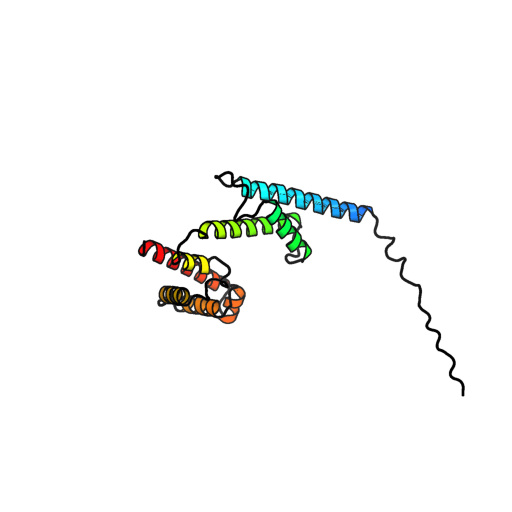 8.406 1.00 93.56 164 ASP A CA 1
ATOM 1282 C C . ASP A 1 164 ? -4.396 -18.235 9.934 1.00 93.56 164 ASP A C 1
ATOM 1284 O O . ASP A 1 164 ? -4.761 -19.273 10.484 1.00 93.56 164 ASP A O 1
ATOM 1288 N N . GLU A 1 165 ? -3.946 -17.188 10.634 1.00 93.25 165 GLU A N 1
ATOM 1289 C CA . GLU A 1 165 ? -3.766 -17.193 12.093 1.00 93.25 165 GLU A CA 1
ATOM 1290 C C . GLU A 1 165 ? -5.097 -17.277 12.859 1.00 93.25 165 GLU A C 1
ATOM 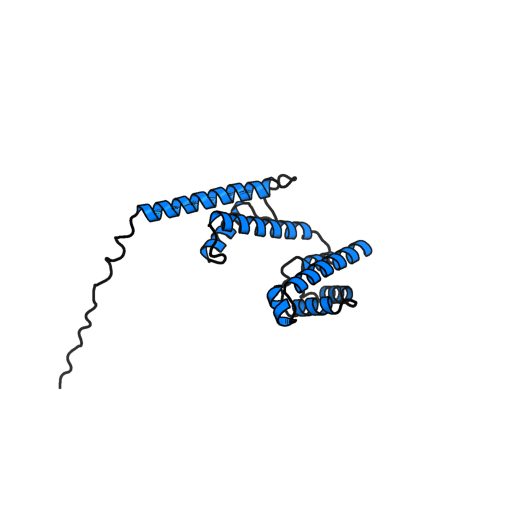1292 O O . GLU A 1 165 ? -5.194 -17.968 13.873 1.00 93.25 165 GLU A O 1
ATOM 1297 N N . LEU A 1 166 ? -6.144 -16.615 12.359 1.00 94.25 166 LEU A N 1
ATOM 1298 C CA . LEU A 1 166 ? -7.470 -16.599 12.988 1.00 94.25 166 LEU A CA 1
ATOM 1299 C C . LEU A 1 166 ? -8.413 -17.698 12.476 1.00 94.25 166 LEU A C 1
ATOM 1301 O O . LEU A 1 166 ? -9.526 -17.828 12.986 1.00 94.25 166 LEU A O 1
ATOM 1305 N N . GLY A 1 167 ? -8.008 -18.474 11.467 1.00 94.75 167 GLY A N 1
ATOM 1306 C CA . GLY A 1 167 ? -8.866 -19.475 10.828 1.00 94.75 167 GLY A CA 1
ATOM 1307 C C . GLY A 1 167 ? -10.070 -18.874 10.092 1.00 94.75 167 GLY A C 1
ATOM 1308 O O . GLY A 1 167 ? -11.125 -19.504 10.018 1.00 94.75 167 GLY A O 1
ATOM 1309 N N . LEU A 1 168 ? -9.931 -17.654 9.565 1.00 93.50 168 LEU A N 1
ATOM 1310 C CA . LEU A 1 168 ? -10.995 -16.916 8.880 1.00 93.50 168 LEU A CA 1
ATOM 1311 C C . LEU A 1 168 ? -10.794 -16.909 7.357 1.00 93.50 168 LEU A C 1
ATOM 1313 O O . LEU A 1 168 ? -9.667 -16.933 6.868 1.00 93.50 168 LEU A O 1
ATOM 1317 N N . PRO A 1 169 ? -11.862 -16.779 6.556 1.00 94.50 169 PRO A N 1
ATOM 1318 C CA . PRO A 1 169 ? -11.736 -16.439 5.145 1.00 94.50 169 PRO A CA 1
ATOM 1319 C C . PRO A 1 169 ? -11.064 -15.069 4.947 1.00 94.50 169 PRO A C 1
ATOM 1321 O O . PRO A 1 169 ? -11.460 -14.070 5.546 1.00 94.50 169 PRO A O 1
ATOM 1324 N N . VAL A 1 170 ? -10.125 -14.962 3.999 1.00 87.06 170 VAL A N 1
ATOM 1325 C CA . VAL A 1 170 ? -9.444 -13.686 3.668 1.00 87.06 170 VAL A CA 1
ATOM 1326 C C . VAL A 1 170 ? -10.436 -12.554 3.350 1.00 87.06 170 VAL A C 1
ATOM 1328 O O . VAL A 1 170 ? -10.219 -11.396 3.706 1.00 87.06 170 VAL A O 1
ATOM 1331 N N . GLY A 1 171 ? -11.556 -12.872 2.691 1.00 80.19 171 GLY A N 1
ATOM 1332 C CA . GLY A 1 171 ? -12.608 -11.895 2.389 1.00 80.19 171 GLY A CA 1
ATOM 1333 C C . GLY A 1 171 ? -13.287 -11.315 3.635 1.00 80.19 171 GLY A C 1
ATOM 1334 O O . GLY A 1 171 ? -13.685 -10.147 3.628 1.00 80.19 171 GLY A O 1
ATOM 1335 N N . GLU A 1 172 ? -13.378 -12.104 4.704 1.00 89.88 172 GLU A N 1
ATOM 1336 C CA . GLU A 1 172 ? -13.942 -11.705 5.993 1.00 89.88 172 GLU A CA 1
ATOM 1337 C C . GLU A 1 172 ? -12.990 -10.774 6.741 1.00 89.88 172 GLU A C 1
ATOM 1339 O O . GLU A 1 172 ? -13.407 -9.710 7.193 1.00 89.88 172 GLU A O 1
ATOM 1344 N N . VAL A 1 173 ? -11.686 -11.067 6.714 1.00 84.69 173 VAL A N 1
ATOM 1345 C CA . VAL A 1 173 ? -10.647 -10.157 7.222 1.00 84.69 173 VAL A CA 1
ATOM 1346 C C . VAL A 1 173 ? -10.744 -8.782 6.543 1.00 84.69 173 VAL A C 1
ATOM 1348 O O . VAL A 1 173 ? -10.795 -7.751 7.214 1.00 84.69 173 VAL A O 1
ATOM 1351 N N . TYR A 1 174 ? -10.908 -8.731 5.215 1.00 81.25 174 TYR A N 1
ATOM 1352 C CA . TYR A 1 174 ? -11.141 -7.462 4.508 1.00 81.25 174 TYR A CA 1
ATOM 1353 C C . TYR A 1 174 ? -12.472 -6.777 4.865 1.00 81.25 174 TYR A C 1
ATOM 1355 O O . TYR A 1 174 ? -12.587 -5.547 4.773 1.00 81.25 174 TYR A O 1
ATOM 1363 N N . ALA A 1 175 ? -13.514 -7.530 5.219 1.00 82.31 175 ALA A N 1
ATOM 1364 C CA . ALA A 1 175 ? -14.769 -6.958 5.700 1.00 82.31 175 ALA A CA 1
ATOM 1365 C C . ALA A 1 175 ? -14.582 -6.311 7.080 1.00 82.31 175 ALA A C 1
ATOM 1367 O O . ALA A 1 175 ? -15.003 -5.165 7.271 1.00 82.31 175 ALA A O 1
ATOM 1368 N N . ILE A 1 176 ? -13.868 -6.990 7.980 1.00 86.25 176 ILE A N 1
ATOM 1369 C CA . ILE A 1 176 ? -13.498 -6.488 9.305 1.00 86.25 176 ILE A CA 1
ATOM 1370 C C . ILE A 1 176 ? -12.643 -5.221 9.173 1.00 86.25 176 ILE A C 1
ATOM 1372 O O . ILE A 1 176 ? -12.992 -4.200 9.762 1.00 86.25 176 ILE A O 1
ATOM 1376 N N . TYR A 1 177 ? -11.623 -5.203 8.304 1.00 82.62 177 TYR A N 1
ATOM 1377 C CA . TYR A 1 177 ? -10.796 -4.008 8.054 1.00 82.62 177 TYR A CA 1
ATOM 1378 C C . TYR A 1 177 ? -11.650 -2.804 7.618 1.00 82.62 177 TYR A C 1
ATOM 1380 O O . TYR A 1 177 ? -11.481 -1.681 8.098 1.00 82.62 177 TYR A O 1
ATOM 1388 N N . ARG A 1 178 ? -12.626 -3.022 6.722 1.00 79.44 178 ARG A N 1
ATOM 1389 C CA . ARG A 1 178 ? -13.552 -1.963 6.281 1.00 79.44 178 ARG A CA 1
ATOM 1390 C C . ARG A 1 178 ? -14.463 -1.477 7.410 1.00 79.44 178 ARG A C 1
ATOM 1392 O O . ARG A 1 178 ? -14.757 -0.282 7.463 1.00 79.44 178 ARG A O 1
ATOM 1399 N N . ARG A 1 179 ? -14.926 -2.376 8.283 1.00 83.81 179 ARG A N 1
ATOM 1400 C CA . ARG A 1 179 ? -15.769 -2.062 9.450 1.00 83.81 179 ARG A CA 1
ATOM 1401 C C . ARG A 1 179 ? -14.991 -1.246 10.485 1.00 83.81 179 ARG A C 1
ATOM 1403 O O . ARG A 1 179 ? -15.465 -0.181 10.878 1.00 83.81 179 ARG A O 1
ATOM 1410 N N . LEU A 1 180 ? -13.773 -1.677 10.809 1.00 81.88 180 LEU A N 1
ATOM 1411 C CA . LEU A 1 180 ? -12.811 -0.981 11.668 1.00 81.88 180 LEU A CA 1
ATOM 1412 C C . LEU A 1 180 ? -12.548 0.446 11.191 1.00 81.88 180 LEU A C 1
ATOM 1414 O O . LEU A 1 180 ? -12.762 1.398 11.936 1.00 81.88 180 LEU A O 1
ATOM 1418 N N . ARG A 1 181 ? -12.222 0.616 9.904 1.00 76.56 181 ARG A N 1
ATOM 1419 C CA . ARG A 1 181 ? -11.992 1.940 9.309 1.00 76.56 181 ARG A CA 1
ATOM 1420 C C . ARG A 1 181 ? -13.196 2.875 9.452 1.00 76.56 181 ARG A C 1
ATOM 1422 O O . ARG A 1 181 ? -13.030 4.069 9.686 1.00 76.56 181 ARG A O 1
ATOM 1429 N N . ARG A 1 182 ? -14.419 2.354 9.293 1.00 79.06 182 ARG A N 1
ATOM 1430 C CA . ARG A 1 182 ? -15.652 3.145 9.462 1.00 79.06 182 ARG A CA 1
ATOM 1431 C C . ARG A 1 182 ? -15.878 3.543 10.918 1.00 79.06 182 ARG A C 1
ATOM 1433 O O . ARG A 1 182 ? -16.303 4.667 11.156 1.00 79.06 182 ARG A O 1
ATOM 1440 N N . ARG A 1 183 ? -15.613 2.643 11.869 1.00 82.06 183 ARG A N 1
ATOM 1441 C CA . ARG A 1 183 ? -15.728 2.925 13.307 1.00 82.06 183 ARG A CA 1
ATOM 1442 C C . ARG A 1 183 ? -14.711 3.965 13.756 1.00 82.06 183 ARG A C 1
ATOM 1444 O O . ARG A 1 183 ? -15.107 4.951 14.362 1.00 82.06 183 ARG A O 1
ATOM 1451 N N . ALA A 1 184 ? -13.450 3.791 13.367 1.00 75.62 184 ALA A N 1
ATOM 1452 C CA . ALA A 1 184 ? -12.376 4.723 13.684 1.00 75.62 184 ALA A CA 1
ATOM 1453 C C . ALA A 1 184 ? -12.701 6.132 13.170 1.00 75.62 184 ALA A C 1
ATOM 1455 O O . ALA A 1 184 ? -12.647 7.098 13.920 1.00 75.62 184 ALA A O 1
ATOM 1456 N N . ARG A 1 185 ? -13.191 6.240 11.928 1.00 73.19 185 ARG A N 1
ATOM 1457 C CA . ARG A 1 185 ? -13.645 7.520 11.372 1.00 73.19 185 ARG A CA 1
ATOM 1458 C C . ARG A 1 185 ? -14.790 8.165 12.165 1.00 73.19 185 ARG A C 1
ATOM 1460 O O . ARG A 1 185 ? -14.757 9.366 12.390 1.00 73.19 185 ARG A O 1
ATOM 1467 N N . ARG A 1 186 ? -15.791 7.388 12.591 1.00 79.69 186 ARG A N 1
ATOM 1468 C CA . ARG A 1 186 ? -16.916 7.913 13.389 1.00 79.69 186 ARG A CA 1
ATOM 1469 C C . ARG A 1 186 ? -16.480 8.399 14.768 1.00 79.69 186 ARG A C 1
ATOM 1471 O O . ARG A 1 186 ? -17.013 9.394 15.236 1.00 79.69 186 ARG A O 1
ATOM 1478 N N . ALA A 1 187 ? -15.548 7.698 15.412 1.00 72.75 187 ALA A N 1
ATOM 1479 C CA . ALA A 1 187 ? -15.028 8.107 16.715 1.00 72.75 187 ALA A CA 1
ATOM 1480 C C . ALA A 1 187 ? -14.314 9.465 16.633 1.00 72.75 187 ALA A C 1
ATOM 1482 O O . ALA A 1 187 ? -14.487 10.298 17.514 1.00 72.75 187 ALA A O 1
ATOM 1483 N N . LEU A 1 188 ? -13.599 9.718 15.534 1.00 67.25 188 LEU A N 1
ATOM 1484 C CA . LEU A 1 188 ? -12.932 10.997 15.282 1.00 67.25 188 LEU A CA 1
ATOM 1485 C C . LEU A 1 188 ? -13.909 12.140 15.037 1.00 67.25 188 LEU A C 1
ATOM 1487 O O . LEU A 1 188 ? -13.767 13.211 15.617 1.00 67.25 188 LEU A O 1
ATOM 1491 N N . GLU A 1 189 ? -14.929 11.888 14.216 1.00 71.19 189 GLU A N 1
ATOM 1492 C CA . GLU A 1 189 ? -15.992 12.857 13.933 1.00 71.19 189 GLU A CA 1
ATOM 1493 C C . GLU A 1 189 ? -16.826 13.192 15.189 1.00 71.19 189 GLU A C 1
ATOM 1495 O O . GLU A 1 189 ? -17.422 14.260 15.240 1.00 71.19 189 GLU A O 1
ATOM 1500 N N . ALA A 1 190 ? -16.878 12.306 16.192 1.00 72.38 190 ALA A N 1
ATOM 1501 C CA . ALA A 1 190 ? -17.609 12.520 17.446 1.00 72.38 190 ALA A CA 1
ATOM 1502 C C . ALA A 1 190 ? -16.772 13.174 18.564 1.00 72.38 190 ALA A C 1
ATOM 1504 O O . ALA A 1 190 ? -17.344 13.661 19.538 1.00 72.38 190 ALA A O 1
ATOM 1505 N N . GLY A 1 191 ? -15.440 13.134 18.454 1.00 60.41 191 GLY A N 1
ATOM 1506 C CA . GLY A 1 191 ? -14.505 13.755 19.399 1.00 60.41 191 GLY A CA 1
ATOM 1507 C C . GLY A 1 191 ? -14.005 15.143 18.981 1.00 60.41 191 GLY A C 1
ATOM 1508 O O . GLY A 1 191 ? -13.266 15.754 19.749 1.00 60.41 191 GLY A O 1
ATOM 1509 N N . SER A 1 192 ? -14.388 15.612 17.786 1.00 45.34 192 SER A N 1
ATOM 1510 C CA . SER A 1 192 ? -14.127 16.962 17.250 1.00 45.34 192 SER A CA 1
ATOM 1511 C C . SER A 1 192 ? -15.328 17.880 17.463 1.00 45.34 192 SER A C 1
ATOM 1513 O O . SER A 1 192 ? -15.109 19.092 17.675 1.00 45.34 192 SER A O 1
#

Radius of gyration: 26.19 Å; chains: 1; bounding box: 76×69×58 Å

Foldseek 3Di:
DDDDDDDDDDPPPDPPPPPPPDPVVVVVVVVLVVVLLVLQLVLLQVVQCPPPPNDQAQLNHHSVNLSVVQVVCVVVCVDPDDDSSVSSNVSSVVVSVLSNVCRVQVPPPPLCVLLVCLVDQVVPNLVDPVSLVVLCVLCVVPVVLNLLSVCVNVPNDDLVSSCVVVVHDSVVSVVSSVVSSVSSVVVVVVVD

Secondary structure (DSSP, 8-state):
--------------SSTTS-S-HHHHHHHHHHHHHHHHHHHHHHHHHHHTSTT--S-BTTB-HHHHHHHHHHHHHHTSS-SS-HHHHHHHHHHHHHHHHHHHHHTTT--HHHHHHHHTTS-TTTTTT-HHHHHHHHHTTTT-HHHHHHHHHHHTT--SHHHHHHHHT--HHHHHHHHHHHHHHHHHHHHHH-

pLDDT: mean 75.28, std 16.27, range [41.0, 95.06]